Protein AF-A0A954FYX5-F1 (afdb_monomer)

Mean predicted aligned error: 3.17 Å

Solvent-accessible surface area (backbone atoms only — not comparable to full-atom values): 10301 Å² total; per-residue (Å²): 114,73,64,62,54,52,53,43,53,51,39,52,48,31,53,74,66,37,46,58,60,68,52,85,54,41,80,48,94,83,77,39,40,56,69,35,49,70,65,52,32,76,61,24,40,68,50,39,59,52,43,64,77,30,68,41,50,45,28,41,57,39,34,58,71,42,55,72,70,44,57,74,70,67,53,84,71,65,58,38,87,46,37,45,79,51,40,16,63,18,28,21,39,40,41,43,80,82,47,42,41,29,68,59,25,48,53,45,73,86,85,29,56,66,26,61,4,36,39,63,43,72,72,32,42,49,43,44,60,32,53,57,25,47,79,66,73,34,55,78,61,23,55,62,63,50,61,71,50,72,67,53,41,74,70,42,62,54,55,52,53,50,35,73,90,76,29,72,83,69,48,68,75,73,53,44,72,69,66,71,60,91,75,86,87

Foldseek 3Di:
DVVLVVLQVVLVVLVVVLCLQPPDAAADPVNAAADFQVVVCVPLVQLSVLCCVDVQVVLQVCLVVPDPVCVVVVHDRHHCQSPLQSCQQFWFAHQNQVSHGHPRTDSHCVPCVRGGGRHLCLQQNHQGVLVVCVVVVNNVVSCVSRDDDPVNQVPPSVCSQCDCVRNVPDDPVVVCVSNDDPDDD

Nearest PDB structures (foldseek):
  1ft6-assembly1_A  TM=6.311E-01  e=6.883E-05  Nitrosomonas europaea

Radius of gyration: 17.25 Å; Cα contacts (8 Å, |Δi|>4): 268; chains: 1; bounding box: 39×34×48 Å

Sequence (185 aa):
PRMAEHMQFYQDRLKQEDLAAKELPIDHPRGATFVGAEKCGECHTKAYEKWLTTAHAHAFESLINGRKDQIERGEKIVSRIYDPECLSCHVTGWHPQDVIRYKSGFVNKQESPHLLGQQCENCHGPGSGHIELVDMDKLEEAKKTMRVTLAEAKKNTCYQCHDLDNSPKFEFDAYWEKIKHPWRD

pLDDT: mean 95.14, std 4.26, range [63.78, 98.69]

Secondary structure (DSSP, 8-state):
-HHHHHHHHHHHHHHHHTHHHHSPPB--TTSPPP--HHHHHTT-HHHHHHHHTSTTTTHHHHHHH--HHHHHTT------TT-HHHHHHHBSSEETTTTEEBTTS---TTT-GGGBSS-THHHH--SHHHHHHHHTT-HHHHHHHT---HHHIIIIIGGGT-STTT-TT--HHHHHHHH------

Structure (mmCIF, N/CA/C/O backbone):
data_AF-A0A954FYX5-F1
#
_entry.id   AF-A0A954FYX5-F1
#
loop_
_atom_site.group_PDB
_atom_site.id
_atom_site.type_symbol
_atom_site.label_atom_id
_atom_site.label_alt_id
_atom_site.label_comp_id
_atom_site.label_asym_id
_atom_site.label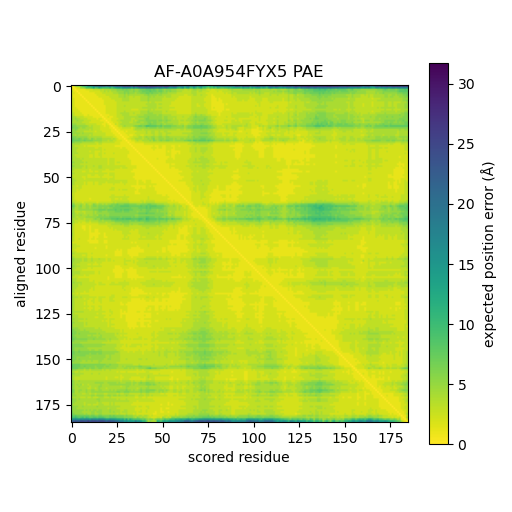_entity_id
_atom_site.label_seq_id
_atom_site.pdbx_PDB_ins_code
_atom_site.Cartn_x
_atom_site.Cartn_y
_atom_site.Cartn_z
_atom_site.occupancy
_atom_site.B_iso_or_equiv
_atom_site.auth_seq_id
_atom_site.auth_comp_id
_atom_site.auth_asym_id
_atom_site.auth_atom_id
_atom_site.pdbx_PDB_model_num
ATOM 1 N N . PRO A 1 1 ? -15.819 6.622 27.306 1.00 63.78 1 PRO A N 1
ATOM 2 C CA . PRO A 1 1 ? -16.689 7.565 26.561 1.00 63.78 1 PRO A CA 1
ATOM 3 C C . PRO A 1 1 ? -17.501 6.784 25.526 1.00 63.78 1 PRO A C 1
ATOM 5 O O . PRO A 1 1 ? -16.914 5.971 24.818 1.00 63.78 1 PRO A O 1
ATOM 8 N N . ARG A 1 2 ? -18.815 7.034 25.440 1.00 86.75 2 ARG A N 1
ATOM 9 C CA . ARG A 1 2 ? -19.771 6.224 24.656 1.00 86.75 2 ARG A CA 1
ATOM 10 C C . ARG A 1 2 ? -19.368 6.008 23.190 1.00 86.75 2 ARG A C 1
ATOM 12 O O . ARG A 1 2 ? -19.583 4.935 22.646 1.00 86.75 2 ARG A O 1
ATOM 19 N N . MET A 1 3 ? -18.718 6.984 22.552 1.00 89.88 3 MET A N 1
ATOM 20 C CA . MET A 1 3 ? -18.376 6.861 21.130 1.00 89.88 3 MET A CA 1
ATOM 21 C C . MET A 1 3 ? -17.304 5.801 20.837 1.00 89.88 3 MET A C 1
ATOM 23 O O . MET A 1 3 ? -17.403 5.092 19.843 1.00 89.88 3 MET A O 1
ATOM 27 N N . ALA A 1 4 ? -16.315 5.622 21.717 1.00 90.12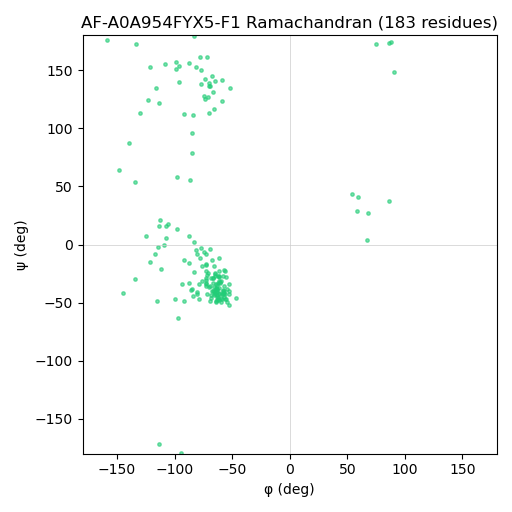 4 ALA A N 1
ATOM 28 C CA . ALA A 1 4 ? -15.306 4.579 21.522 1.00 90.12 4 ALA A CA 1
ATOM 29 C C . ALA A 1 4 ? -15.896 3.163 21.677 1.00 90.12 4 ALA A C 1
ATOM 31 O O . ALA A 1 4 ? -15.415 2.219 21.060 1.00 90.12 4 ALA A O 1
ATOM 32 N N . GLU A 1 5 ? -16.948 3.009 22.484 1.00 93.31 5 GLU A N 1
ATOM 33 C CA . GLU A 1 5 ? -17.709 1.757 22.594 1.00 93.31 5 GLU A CA 1
ATOM 34 C C . GLU A 1 5 ? -18.550 1.507 21.338 1.00 93.31 5 GLU A C 1
ATOM 36 O O . GLU A 1 5 ? -18.527 0.399 20.811 1.00 93.31 5 GLU A O 1
ATOM 41 N N . HIS A 1 6 ? -19.216 2.535 20.798 1.00 95.06 6 HIS A N 1
ATOM 42 C CA . HIS A 1 6 ? -19.938 2.425 19.525 1.00 95.06 6 HIS A CA 1
ATOM 43 C C . HIS A 1 6 ? -19.013 2.069 18.354 1.00 95.06 6 HIS A C 1
ATOM 45 O O . HIS A 1 6 ? -19.359 1.217 17.541 1.00 95.06 6 HIS A O 1
ATOM 51 N N . MET A 1 7 ? -17.821 2.671 18.292 1.00 94.62 7 MET A N 1
ATOM 52 C CA . MET A 1 7 ? -16.819 2.336 17.278 1.00 94.62 7 MET A CA 1
ATOM 53 C C . MET A 1 7 ? -16.316 0.898 17.418 1.00 94.62 7 MET A C 1
ATOM 55 O O . MET A 1 7 ? -16.156 0.221 16.408 1.00 94.62 7 MET A O 1
ATOM 59 N N . GLN A 1 8 ? -16.108 0.409 18.645 1.00 95.81 8 GLN A N 1
ATOM 60 C CA . GLN A 1 8 ? -15.743 -0.992 18.866 1.00 95.81 8 GLN A CA 1
ATOM 61 C C . GLN A 1 8 ? -16.855 -1.935 18.394 1.00 95.81 8 GLN A C 1
ATOM 63 O O . GLN A 1 8 ? -16.586 -2.855 17.632 1.00 95.81 8 GLN A O 1
ATOM 68 N N . PHE A 1 9 ? -18.104 -1.660 18.776 1.00 96.31 9 PHE A N 1
ATOM 69 C CA . PHE A 1 9 ? -19.255 -2.454 18.348 1.00 96.31 9 PHE A CA 1
ATOM 70 C C . PHE A 1 9 ? -19.397 -2.494 16.818 1.00 96.31 9 PHE A C 1
ATOM 72 O O . PHE A 1 9 ? -19.684 -3.541 16.243 1.00 96.31 9 PHE A O 1
ATOM 79 N N . TYR A 1 10 ? -19.152 -1.366 16.146 1.00 96.56 10 TYR A N 1
ATOM 80 C CA . TYR A 1 10 ? -19.125 -1.307 14.687 1.00 96.56 10 TYR A CA 1
ATOM 81 C C . TYR A 1 10 ? -18.065 -2.249 14.093 1.00 96.56 10 TYR A C 1
ATOM 83 O O . TYR A 1 10 ? -18.384 -3.027 13.198 1.00 96.56 10 TYR A O 1
ATOM 91 N N . GLN A 1 11 ? -16.840 -2.243 14.622 1.00 96.75 11 GLN A N 1
ATOM 92 C CA . GLN A 1 11 ? -15.771 -3.135 14.156 1.00 96.75 11 GLN A CA 1
ATOM 93 C C . GLN A 1 11 ? -16.068 -4.612 14.447 1.00 96.75 11 GLN A C 1
ATOM 95 O O . GLN A 1 11 ? -15.784 -5.470 13.613 1.00 96.75 11 GLN A O 1
ATOM 100 N N . ASP A 1 12 ? -16.690 -4.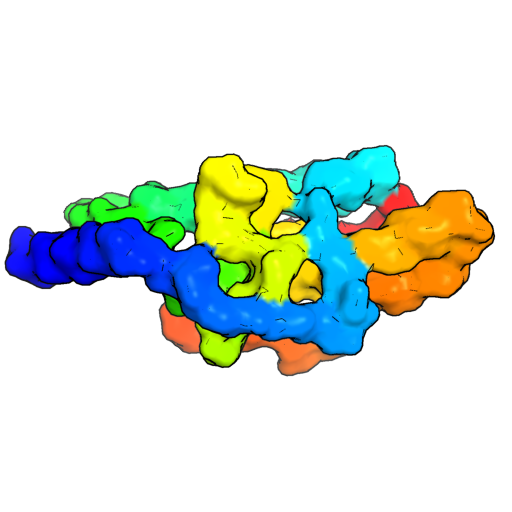916 15.588 1.00 97.06 12 ASP A N 1
ATOM 101 C CA . ASP A 1 12 ? -17.112 -6.279 15.925 1.00 97.06 12 ASP A CA 1
ATOM 102 C C . ASP A 1 12 ? -18.165 -6.800 14.934 1.00 97.06 12 ASP A C 1
ATOM 104 O O . ASP A 1 12 ? -18.101 -7.959 14.519 1.00 97.06 12 ASP A O 1
ATOM 108 N N . ARG A 1 13 ? -19.091 -5.936 14.493 1.00 97.50 13 ARG A N 1
ATOM 109 C CA . ARG A 1 13 ? -20.069 -6.274 13.451 1.00 97.50 13 ARG A CA 1
ATOM 110 C C . ARG A 1 13 ? -19.391 -6.553 12.111 1.00 97.50 13 ARG A C 1
ATOM 112 O O . ARG A 1 13 ? -19.663 -7.591 11.519 1.00 97.50 13 ARG A O 1
ATOM 119 N N . LEU A 1 14 ? -18.480 -5.683 11.667 1.00 96.44 14 LEU A N 1
ATOM 120 C CA . LEU A 1 14 ? -17.729 -5.892 10.419 1.00 96.44 14 LEU A CA 1
ATOM 121 C C . LEU A 1 14 ? -16.966 -7.220 10.427 1.00 96.44 14 LEU A C 1
ATOM 123 O O . LEU A 1 14 ? -16.980 -7.956 9.443 1.00 96.44 14 LEU A O 1
ATOM 127 N N . LYS A 1 15 ? -16.350 -7.556 11.566 1.00 95.50 15 LYS A N 1
ATOM 128 C CA . LYS A 1 15 ? -15.676 -8.838 11.778 1.00 95.50 15 LYS A CA 1
ATOM 129 C C . LYS A 1 15 ? -16.639 -10.023 11.694 1.00 95.50 15 LYS A C 1
ATOM 131 O O . LYS A 1 15 ? -16.302 -11.032 11.089 1.00 95.50 15 LYS A O 1
ATOM 136 N N . GLN A 1 16 ? -17.807 -9.936 12.331 1.00 96.50 16 GLN A N 1
ATOM 137 C CA . GLN A 1 16 ? -18.804 -11.011 12.313 1.00 96.50 16 GLN A CA 1
ATOM 138 C C . GLN A 1 16 ? -19.373 -11.234 10.907 1.00 96.50 16 GLN A C 1
ATOM 140 O O . GLN A 1 16 ? -19.601 -12.372 10.491 1.00 96.50 16 GLN A O 1
ATOM 145 N N . GLU A 1 17 ? -19.615 -10.144 10.186 1.00 95.38 17 GLU A N 1
ATOM 146 C CA . GLU A 1 17 ? -20.097 -10.176 8.810 1.00 95.38 17 GLU A CA 1
ATOM 147 C C . GLU A 1 17 ? -19.007 -10.626 7.839 1.00 95.38 17 GLU A C 1
ATOM 149 O O . GLU A 1 17 ? -19.344 -11.183 6.798 1.00 95.38 17 GLU A O 1
ATOM 154 N N . ASP A 1 18 ? -17.732 -10.487 8.212 1.00 93.31 18 ASP A N 1
ATOM 155 C CA . ASP A 1 18 ? -16.570 -10.741 7.357 1.00 93.31 18 ASP A CA 1
ATOM 156 C C . ASP A 1 18 ? -16.670 -9.945 6.046 1.00 93.31 18 ASP A C 1
ATOM 158 O O . ASP A 1 18 ? -16.468 -10.456 4.942 1.00 93.31 18 ASP A O 1
ATOM 162 N N . LEU A 1 19 ? -17.081 -8.677 6.185 1.00 92.94 19 LEU A N 1
ATOM 163 C CA . LEU A 1 19 ? -17.517 -7.835 5.070 1.00 92.94 19 LEU A CA 1
ATOM 164 C C . LEU A 1 19 ? -16.429 -7.706 3.996 1.00 92.94 19 LEU A C 1
ATOM 166 O O . LEU A 1 19 ? -16.703 -7.893 2.815 1.00 92.94 19 LEU A O 1
ATOM 170 N N . ALA A 1 20 ? -15.185 -7.458 4.413 1.00 89.62 20 ALA A N 1
ATOM 171 C CA . ALA A 1 20 ? -14.050 -7.296 3.507 1.00 89.62 20 ALA A CA 1
ATOM 172 C C . ALA A 1 20 ? -13.754 -8.551 2.659 1.00 89.62 20 ALA A C 1
ATOM 174 O O . ALA A 1 20 ? -13.297 -8.437 1.519 1.00 89.62 20 ALA A O 1
ATOM 175 N N . ALA A 1 21 ? -14.022 -9.746 3.193 1.00 91.19 21 ALA A N 1
ATOM 176 C CA . ALA A 1 21 ? -13.807 -10.998 2.477 1.00 91.19 21 ALA A CA 1
ATOM 177 C C . ALA A 1 21 ? -14.998 -11.377 1.584 1.00 91.19 21 ALA A C 1
ATOM 179 O O . ALA A 1 21 ? -14.791 -11.888 0.479 1.00 91.19 21 ALA A O 1
ATOM 180 N N . LYS A 1 22 ? -16.229 -11.132 2.055 1.00 92.69 22 LYS A N 1
ATOM 181 C CA . LYS A 1 22 ? -17.469 -11.556 1.382 1.00 92.69 22 LYS A CA 1
ATOM 182 C C . LYS A 1 22 ? -17.949 -10.623 0.280 1.00 92.69 22 LYS A C 1
ATOM 184 O O . LYS A 1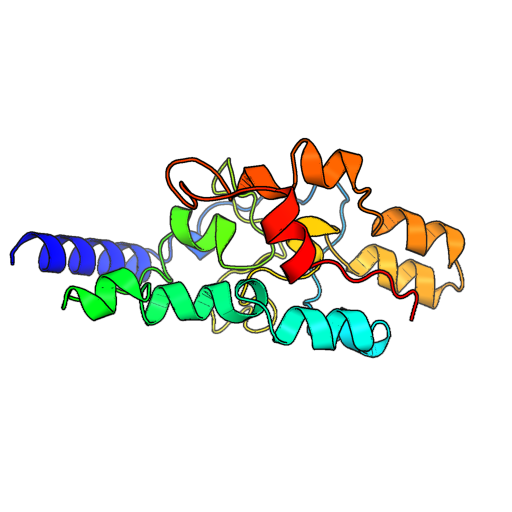 22 ? -18.691 -11.086 -0.586 1.00 92.69 22 LYS A O 1
ATOM 189 N N . GLU A 1 23 ? -17.568 -9.349 0.314 1.00 91.25 23 GLU A N 1
ATOM 190 C CA . GLU A 1 23 ? -17.906 -8.419 -0.762 1.00 91.25 23 GLU A CA 1
ATOM 191 C C . GLU A 1 23 ? -17.343 -8.921 -2.100 1.00 91.25 23 GLU A C 1
ATOM 193 O O . GLU A 1 23 ? -16.248 -9.496 -2.156 1.00 91.25 23 GLU A O 1
ATOM 198 N N . LEU A 1 24 ? -18.107 -8.741 -3.182 1.00 94.50 24 LEU A N 1
ATOM 199 C CA . LEU A 1 24 ? -17.733 -9.263 -4.493 1.00 94.50 24 LEU A CA 1
ATOM 200 C C . LEU A 1 24 ? -16.471 -8.549 -4.999 1.00 94.50 24 LEU A C 1
ATOM 202 O O . LEU A 1 24 ? -16.511 -7.343 -5.247 1.00 94.50 24 LEU A O 1
ATOM 206 N N . PRO A 1 25 ? -15.349 -9.268 -5.188 1.00 96.50 25 PRO A N 1
ATOM 207 C CA . PRO A 1 25 ? -14.139 -8.641 -5.680 1.00 96.50 25 PRO A CA 1
ATOM 208 C C . PRO A 1 25 ? -14.213 -8.403 -7.188 1.00 96.50 25 PRO A C 1
ATOM 210 O O . PRO A 1 25 ? -14.943 -9.085 -7.911 1.00 96.50 25 PRO A O 1
ATOM 213 N N . ILE A 1 26 ? -13.358 -7.506 -7.670 1.00 96.94 26 ILE A N 1
ATOM 214 C CA . ILE A 1 26 ? -13.175 -7.246 -9.103 1.00 96.94 26 ILE A CA 1
ATOM 215 C C . ILE A 1 26 ? -11.833 -7.780 -9.602 1.00 96.94 26 ILE A C 1
ATOM 217 O O . ILE A 1 26 ? -10.868 -7.916 -8.843 1.00 96.94 26 ILE A O 1
ATOM 221 N N . ASP A 1 27 ? -11.744 -8.066 -10.897 1.00 96.88 27 ASP A N 1
ATOM 222 C CA . ASP A 1 27 ? -10.460 -8.362 -11.525 1.00 96.88 27 ASP A CA 1
ATOM 223 C C . ASP A 1 27 ? -9.642 -7.075 -11.680 1.00 96.88 27 ASP A C 1
ATOM 225 O O . ASP A 1 27 ? -10.172 -6.002 -11.980 1.00 96.88 27 ASP A O 1
ATOM 229 N N . HIS A 1 28 ? -8.327 -7.170 -11.484 1.00 96.44 28 HIS A N 1
ATOM 230 C CA . HIS A 1 28 ? -7.455 -6.040 -11.774 1.00 96.44 28 HIS A CA 1
ATOM 231 C C . HIS A 1 28 ? -7.408 -5.818 -13.300 1.00 96.44 28 HIS A C 1
ATOM 233 O O . HIS A 1 28 ? -7.208 -6.791 -14.031 1.00 96.44 28 HIS A O 1
ATOM 239 N N . PRO A 1 29 ? -7.488 -4.575 -13.823 1.00 93.69 29 PRO A N 1
ATOM 240 C CA . PRO A 1 29 ? -7.560 -4.312 -15.270 1.00 93.69 29 PRO A CA 1
ATOM 241 C C . PRO A 1 29 ? -6.407 -4.886 -16.109 1.00 93.69 29 PRO A C 1
ATOM 243 O O . PRO A 1 29 ? -6.537 -5.068 -17.315 1.00 93.69 29 PRO A O 1
ATOM 246 N N . ARG A 1 30 ? -5.260 -5.162 -15.477 1.00 92.56 30 ARG A N 1
ATOM 247 C CA . ARG A 1 30 ? -4.091 -5.790 -16.120 1.00 92.56 30 ARG A CA 1
ATOM 248 C C . ARG A 1 30 ? -4.193 -7.317 -16.257 1.00 92.56 30 ARG A C 1
ATOM 250 O O . ARG A 1 30 ? -3.303 -7.904 -16.856 1.00 92.56 30 ARG A O 1
ATOM 257 N N . GLY A 1 31 ? -5.197 -7.963 -15.662 1.00 94.00 31 GLY A N 1
ATOM 258 C CA . GLY A 1 31 ? -5.335 -9.427 -15.637 1.00 94.00 31 GLY A CA 1
ATOM 259 C C . GLY A 1 31 ? -4.269 -10.169 -14.817 1.00 94.00 31 GLY A C 1
ATOM 260 O O . GLY A 1 31 ? -4.264 -11.393 -14.798 1.00 94.00 31 GLY A O 1
ATOM 261 N N . ALA A 1 32 ? -3.378 -9.439 -14.142 1.00 96.56 32 ALA A N 1
ATOM 262 C CA . ALA A 1 32 ? -2.323 -9.971 -13.287 1.00 96.56 32 ALA A CA 1
ATOM 263 C C . ALA A 1 32 ? -2.753 -9.981 -11.810 1.00 96.56 32 ALA A C 1
ATOM 265 O O . ALA A 1 32 ? -3.563 -9.159 -11.377 1.00 96.56 32 ALA A O 1
ATOM 266 N N . THR A 1 33 ? -2.172 -10.896 -11.039 1.00 98.38 33 THR A N 1
ATOM 267 C CA . THR A 1 33 ? -2.360 -11.056 -9.594 1.00 98.38 33 THR A CA 1
ATOM 268 C C . THR A 1 33 ? -1.242 -10.425 -8.764 1.00 98.38 33 THR A C 1
ATOM 270 O O . THR A 1 33 ? -0.089 -10.354 -9.208 1.00 98.38 33 THR A O 1
ATOM 273 N N . PHE A 1 34 ? -1.606 -10.007 -7.550 1.00 98.69 34 PHE A N 1
ATOM 274 C CA . PHE A 1 34 ? -0.697 -9.538 -6.503 1.00 98.69 34 PHE A CA 1
ATOM 275 C C . PHE A 1 34 ? 0.135 -10.700 -5.942 1.00 98.69 34 PHE A C 1
ATOM 277 O O . PHE A 1 34 ? -0.395 -11.798 -5.763 1.00 98.69 34 PHE A O 1
ATOM 284 N N . VAL A 1 35 ? 1.426 -10.472 -5.697 1.00 98.56 35 VAL A N 1
ATOM 285 C CA . VAL A 1 35 ? 2.395 -11.504 -5.270 1.00 98.56 35 VAL A CA 1
ATOM 286 C C . VAL A 1 35 ? 3.066 -11.200 -3.929 1.00 98.56 35 VAL A C 1
ATOM 288 O O . VAL A 1 35 ? 3.650 -12.099 -3.326 1.00 98.56 35 VAL A O 1
ATOM 291 N N . GLY A 1 36 ? 2.965 -9.964 -3.442 1.00 98.62 36 GLY A N 1
ATOM 292 C CA . GLY A 1 36 ? 3.560 -9.509 -2.193 1.00 98.62 36 GLY A CA 1
ATOM 293 C C . GLY A 1 36 ? 4.971 -8.929 -2.344 1.00 98.62 36 GLY A C 1
ATOM 294 O O . GLY A 1 36 ? 5.772 -9.367 -3.171 1.00 98.62 36 GLY A O 1
ATOM 295 N N . ALA A 1 37 ? 5.305 -7.956 -1.493 1.00 98.38 37 ALA A N 1
ATOM 296 C CA . ALA A 1 37 ? 6.584 -7.241 -1.505 1.00 98.38 37 ALA A CA 1
ATOM 297 C C . ALA A 1 37 ? 7.802 -8.155 -1.308 1.00 98.38 37 ALA A C 1
ATOM 299 O O . ALA A 1 37 ? 8.866 -7.875 -1.858 1.00 98.38 37 ALA A O 1
ATOM 300 N N . GLU A 1 38 ? 7.655 -9.249 -0.553 1.00 98.44 38 GLU A N 1
ATOM 301 C CA . GLU A 1 38 ? 8.734 -10.221 -0.338 1.00 98.44 38 GLU A CA 1
ATOM 302 C C . GLU A 1 38 ? 9.243 -10.797 -1.665 1.00 98.44 38 GLU A C 1
ATOM 304 O O . GLU A 1 38 ? 10.452 -10.896 -1.857 1.00 98.44 38 GLU A O 1
ATOM 309 N N . LYS A 1 39 ? 8.341 -11.072 -2.621 1.00 98.44 39 LYS A N 1
ATOM 310 C CA . LYS A 1 39 ? 8.710 -11.535 -3.967 1.00 98.44 39 LYS A CA 1
ATOM 311 C C . LYS A 1 39 ? 9.506 -10.488 -4.734 1.00 98.44 39 LYS A C 1
ATOM 313 O O . LYS A 1 39 ? 10.466 -10.826 -5.416 1.00 98.44 39 LYS A O 1
ATOM 318 N N . CYS A 1 40 ? 9.151 -9.212 -4.595 1.00 97.94 40 CYS A N 1
ATOM 319 C CA . CYS A 1 40 ? 9.916 -8.119 -5.191 1.00 97.94 40 CYS A CA 1
ATOM 320 C C . CYS A 1 40 ? 11.334 -8.045 -4.599 1.00 97.94 40 CYS A C 1
ATOM 322 O O . CYS A 1 40 ? 12.294 -7.799 -5.327 1.00 97.94 40 CYS A O 1
ATOM 324 N N . GLY A 1 41 ? 11.466 -8.284 -3.290 1.00 97.94 41 GLY A N 1
ATOM 325 C CA . GLY A 1 41 ? 12.733 -8.259 -2.558 1.00 97.94 41 GLY A CA 1
ATOM 326 C C . GLY A 1 41 ? 13.719 -9.373 -2.915 1.00 97.94 41 GLY A C 1
ATOM 327 O O . GLY A 1 41 ? 14.892 -9.248 -2.578 1.00 97.94 41 GLY A O 1
ATOM 328 N N . GLU A 1 42 ? 13.291 -10.421 -3.628 1.00 97.69 42 GLU A N 1
ATOM 329 C CA . GLU A 1 42 ? 14.183 -11.482 -4.124 1.00 97.69 42 GLU A CA 1
ATOM 330 C C . GLU A 1 42 ? 15.162 -10.968 -5.201 1.00 97.69 42 GLU A C 1
ATOM 332 O O . GLU A 1 42 ? 16.275 -11.482 -5.310 1.00 97.69 42 GLU A O 1
ATOM 337 N N . CYS A 1 43 ? 14.780 -9.935 -5.965 1.00 97.31 43 CYS A N 1
ATOM 338 C CA . CYS A 1 43 ? 15.646 -9.276 -6.955 1.00 97.31 43 CYS A CA 1
ATOM 339 C C . CYS A 1 43 ? 15.947 -7.817 -6.572 1.00 97.31 43 CYS A C 1
ATOM 341 O O . CYS A 1 43 ? 17.109 -7.421 -6.494 1.00 97.31 43 CYS A O 1
ATOM 343 N N . HIS A 1 44 ? 14.913 -7.044 -6.226 1.00 97.44 44 HIS A N 1
ATOM 344 C CA . HIS A 1 44 ? 14.992 -5.605 -5.962 1.00 97.44 44 HIS A CA 1
ATOM 345 C C . HIS A 1 44 ? 15.373 -5.285 -4.508 1.00 97.44 44 HIS A C 1
ATOM 347 O O . HIS A 1 44 ? 14.660 -4.575 -3.788 1.00 97.44 44 HIS A O 1
ATOM 353 N N . THR A 1 45 ? 16.503 -5.834 -4.061 1.00 97.88 45 THR A N 1
ATOM 354 C CA . THR A 1 45 ? 16.917 -5.843 -2.646 1.00 97.88 45 THR A CA 1
ATOM 355 C C . THR A 1 45 ? 16.997 -4.448 -2.016 1.00 97.88 45 THR A C 1
ATOM 357 O O . THR A 1 45 ? 16.408 -4.226 -0.959 1.00 97.88 45 THR A O 1
ATOM 360 N N . LYS A 1 46 ? 17.620 -3.458 -2.669 1.00 98.19 46 LYS A N 1
ATOM 361 C CA . LYS A 1 46 ? 17.744 -2.093 -2.115 1.00 98.19 46 LYS A CA 1
ATOM 362 C C . LYS A 1 46 ? 16.409 -1.373 -2.021 1.00 98.19 46 LYS A C 1
ATOM 364 O O . LYS A 1 46 ? 16.161 -0.646 -1.058 1.00 98.19 46 LYS A O 1
ATOM 369 N N . ALA A 1 47 ? 15.556 -1.530 -3.033 1.00 97.88 47 ALA A N 1
ATOM 370 C CA . ALA A 1 47 ? 14.228 -0.928 -3.023 1.00 97.88 47 ALA A CA 1
ATOM 371 C C . ALA A 1 47 ? 13.370 -1.535 -1.905 1.00 97.88 47 ALA A C 1
ATOM 373 O O . ALA A 1 47 ? 12.698 -0.799 -1.181 1.00 97.88 47 ALA A O 1
ATOM 374 N N . TYR A 1 48 ? 13.458 -2.853 -1.721 1.00 98.31 48 TYR A N 1
ATOM 375 C CA . TYR A 1 48 ? 12.776 -3.570 -0.652 1.00 98.31 48 TYR A CA 1
ATOM 376 C C . TYR A 1 48 ? 13.264 -3.142 0.740 1.00 98.31 48 TYR A C 1
ATOM 378 O O . TYR A 1 48 ? 12.456 -2.745 1.579 1.00 98.31 48 TYR A O 1
ATOM 386 N N . GLU A 1 49 ? 14.580 -3.101 0.965 1.00 97.81 49 GLU A N 1
ATOM 387 C CA . GLU A 1 49 ? 15.174 -2.612 2.217 1.00 97.81 49 GLU A CA 1
ATOM 388 C C . GLU A 1 49 ? 14.758 -1.170 2.521 1.00 97.81 49 GLU A C 1
ATOM 390 O O . GLU A 1 49 ? 14.395 -0.842 3.651 1.00 97.81 49 GLU A O 1
ATOM 395 N N . LYS A 1 50 ? 14.747 -0.297 1.506 1.00 98.12 50 LYS A N 1
ATOM 396 C CA . LYS A 1 50 ? 14.263 1.077 1.650 1.00 98.12 50 LYS A CA 1
ATOM 397 C C . LYS A 1 50 ? 12.790 1.101 2.049 1.00 98.12 50 LYS A C 1
ATOM 399 O O . LYS A 1 50 ? 12.449 1.822 2.987 1.00 98.12 50 LYS A O 1
ATOM 404 N N . TRP A 1 51 ? 11.936 0.336 1.368 1.00 98.25 51 TRP A N 1
ATOM 405 C CA . TRP A 1 51 ? 10.501 0.255 1.650 1.00 98.25 51 TRP A CA 1
ATOM 406 C C . TRP A 1 51 ? 10.225 -0.204 3.086 1.00 98.25 51 TRP A C 1
ATOM 408 O O . TRP A 1 51 ? 9.421 0.443 3.760 1.00 98.25 51 TRP A O 1
ATOM 418 N N . LEU A 1 52 ? 10.954 -1.209 3.586 1.00 98.12 52 LEU A N 1
ATOM 419 C CA . LEU A 1 52 ? 10.827 -1.721 4.958 1.00 98.12 52 LEU A CA 1
ATOM 420 C C . LEU A 1 52 ? 11.001 -0.642 6.035 1.00 98.12 52 LEU A C 1
ATOM 422 O O . LEU A 1 52 ? 10.428 -0.752 7.109 1.00 98.12 52 LEU A O 1
ATOM 426 N N . THR A 1 53 ? 11.763 0.421 5.764 1.00 97.62 53 THR A N 1
ATOM 427 C CA . THR A 1 53 ? 11.949 1.533 6.717 1.00 97.62 53 THR A CA 1
ATOM 428 C C . THR A 1 53 ? 10.808 2.554 6.729 1.00 97.62 53 THR A C 1
ATOM 430 O O . THR A 1 53 ? 10.838 3.515 7.501 1.00 97.62 53 THR A O 1
ATOM 433 N N . THR A 1 54 ? 9.824 2.415 5.839 1.00 97.56 54 THR A N 1
ATOM 434 C CA . THR A 1 54 ? 8.786 3.426 5.624 1.00 97.56 54 THR A CA 1
ATOM 435 C C . THR A 1 54 ? 7.492 3.095 6.355 1.00 97.56 54 THR A C 1
ATOM 437 O O . THR A 1 54 ? 7.171 1.941 6.620 1.00 97.56 54 THR A O 1
ATOM 440 N N . ALA A 1 55 ? 6.681 4.122 6.615 1.00 96.31 55 ALA A N 1
ATOM 441 C CA . ALA A 1 55 ? 5.348 3.934 7.183 1.00 96.31 55 ALA A CA 1
ATOM 442 C C . ALA A 1 55 ? 4.422 3.093 6.284 1.00 96.31 55 ALA A C 1
ATOM 444 O O . ALA A 1 55 ? 3.480 2.497 6.791 1.00 96.31 55 ALA A O 1
ATOM 445 N N . HIS A 1 56 ? 4.692 3.016 4.976 1.00 98.06 56 HIS A N 1
ATOM 446 C CA . HIS A 1 56 ? 3.931 2.175 4.053 1.00 98.06 56 HIS A CA 1
ATOM 447 C C . HIS A 1 56 ? 4.094 0.682 4.364 1.00 98.06 56 HIS A C 1
ATOM 449 O O . HIS A 1 56 ? 3.094 -0.032 4.418 1.00 98.06 56 HIS A O 1
ATOM 455 N N . ALA A 1 57 ? 5.316 0.229 4.667 1.00 98.19 57 ALA A N 1
ATOM 456 C CA . ALA A 1 57 ? 5.552 -1.151 5.091 1.00 98.19 57 ALA A CA 1
ATOM 457 C C . ALA A 1 57 ? 4.828 -1.505 6.395 1.00 98.19 57 ALA A C 1
ATOM 459 O O . ALA A 1 57 ? 4.454 -2.654 6.594 1.00 98.19 57 ALA A O 1
ATOM 460 N N . HIS A 1 58 ? 4.575 -0.503 7.240 1.00 97.06 58 HIS A N 1
ATOM 461 C CA . HIS A 1 58 ? 3.911 -0.655 8.534 1.00 97.06 58 HIS A CA 1
ATOM 462 C C . HIS A 1 58 ? 2.456 -0.151 8.552 1.00 97.06 58 HIS A C 1
ATOM 464 O O . HIS A 1 58 ? 1.900 0.163 9.612 1.00 97.06 58 HIS A O 1
ATOM 470 N N . ALA A 1 59 ? 1.840 0.019 7.375 1.00 97.38 59 ALA A N 1
ATOM 471 C CA . ALA A 1 59 ? 0.533 0.658 7.280 1.00 97.38 59 ALA A CA 1
ATOM 472 C C . ALA A 1 59 ? -0.537 -0.161 8.015 1.00 97.38 59 ALA A C 1
ATOM 474 O O . ALA A 1 59 ? -1.314 0.402 8.787 1.00 97.38 59 ALA A O 1
ATOM 475 N N . PHE A 1 60 ? -0.550 -1.486 7.872 1.00 98.00 60 PHE A N 1
ATOM 476 C CA . PHE A 1 60 ? -1.527 -2.331 8.556 1.00 98.00 60 PHE A CA 1
ATOM 477 C C . PHE A 1 60 ? -1.397 -2.270 10.086 1.00 98.00 60 PHE A C 1
ATOM 479 O O . PHE A 1 60 ? -2.402 -2.177 10.790 1.00 98.00 60 PHE A O 1
ATOM 486 N N . GLU A 1 61 ? -0.177 -2.257 10.627 1.00 96.75 61 GLU A N 1
ATOM 487 C CA . GLU A 1 61 ? 0.065 -2.148 12.069 1.00 96.75 61 GLU A CA 1
ATOM 488 C C . GLU A 1 61 ? -0.506 -0.853 12.648 1.00 96.75 61 GLU A C 1
ATOM 490 O O . GLU A 1 61 ? -0.978 -0.840 13.789 1.00 96.75 61 GLU A O 1
ATOM 495 N N . SER A 1 62 ? -0.526 0.231 11.868 1.00 95.38 62 SER A N 1
ATOM 496 C CA . SER A 1 62 ? -1.139 1.487 12.307 1.00 95.38 62 SER A CA 1
ATOM 497 C C . SER A 1 62 ? -2.657 1.376 12.522 1.00 95.38 62 SER A C 1
ATOM 499 O O . SER A 1 62 ? -3.191 2.075 13.382 1.00 95.38 62 SER A O 1
ATOM 501 N N . LEU A 1 63 ? -3.348 0.440 11.851 1.00 96.44 63 LEU A N 1
ATOM 502 C CA . LEU A 1 63 ? -4.766 0.145 12.111 1.00 96.44 63 LEU A CA 1
ATOM 503 C C . LEU A 1 63 ? -4.991 -0.604 13.427 1.00 96.44 63 LEU A C 1
ATOM 505 O O . LEU A 1 63 ? -6.119 -0.664 13.914 1.00 96.44 63 LEU A O 1
ATOM 509 N N . ILE A 1 64 ? -3.954 -1.220 13.994 1.00 96.44 64 ILE A N 1
ATOM 510 C CA . ILE A 1 64 ? -4.018 -1.920 15.283 1.00 96.44 64 ILE A CA 1
ATOM 511 C C . ILE A 1 64 ? -3.634 -0.963 16.406 1.00 96.44 64 ILE A C 1
ATOM 513 O O . ILE A 1 64 ? -4.338 -0.862 17.409 1.00 96.44 64 ILE A O 1
ATOM 517 N N . ASN A 1 65 ? -2.520 -0.260 16.219 1.00 94.94 65 ASN A N 1
ATOM 518 C CA . ASN A 1 65 ? -1.870 0.510 17.274 1.00 94.94 65 ASN A CA 1
ATOM 519 C C . ASN A 1 65 ? -2.336 1.971 17.327 1.00 94.94 65 ASN A C 1
ATOM 521 O O . ASN A 1 65 ? -2.093 2.653 18.321 1.00 94.94 65 ASN A O 1
ATOM 525 N N . GLY A 1 66 ? -3.034 2.442 16.292 1.00 91.19 66 GLY A N 1
ATOM 526 C CA . GLY A 1 66 ? -3.434 3.835 16.153 1.00 91.19 66 GLY A CA 1
ATOM 527 C C . GLY A 1 66 ? -2.272 4.743 15.755 1.00 91.19 66 GLY A C 1
ATOM 528 O O . GLY A 1 66 ? -1.106 4.340 15.689 1.00 91.19 66 GLY A O 1
ATOM 529 N N . ARG A 1 67 ? -2.593 6.006 15.465 1.00 85.38 67 ARG A N 1
ATOM 530 C CA . ARG A 1 67 ? -1.584 7.011 15.114 1.00 85.38 67 ARG A CA 1
ATOM 531 C C . ARG A 1 67 ? -0.919 7.586 16.362 1.00 85.38 67 ARG A C 1
ATOM 533 O O . ARG A 1 67 ? -1.531 7.693 17.423 1.00 85.38 67 ARG A O 1
ATOM 540 N N . LYS A 1 68 ? 0.326 8.045 16.209 1.00 86.56 68 LYS A N 1
ATOM 541 C CA . LYS A 1 68 ? 1.118 8.654 17.290 1.00 86.56 68 LYS A CA 1
ATOM 542 C C . LYS A 1 68 ? 0.378 9.792 18.004 1.00 86.56 68 LYS A C 1
ATOM 544 O O . LYS A 1 68 ? 0.379 9.834 19.227 1.00 86.56 68 LYS A O 1
ATOM 549 N N . ASP A 1 69 ? -0.295 10.666 17.260 1.00 86.81 69 ASP A N 1
ATOM 550 C CA . ASP A 1 69 ? -1.041 11.791 17.831 1.00 86.81 69 ASP A CA 1
ATOM 551 C C . ASP A 1 69 ? -2.250 11.339 18.666 1.00 86.81 69 ASP A C 1
ATOM 553 O O . ASP A 1 69 ? -2.578 11.973 19.665 1.00 86.81 69 ASP A O 1
ATOM 557 N N . GLN A 1 70 ? -2.894 10.229 18.294 1.00 88.75 70 GLN A N 1
ATOM 558 C CA . GLN A 1 70 ? -3.991 9.645 19.073 1.00 88.75 70 GLN A CA 1
ATOM 559 C C . GLN A 1 70 ? -3.482 9.070 20.394 1.00 88.75 70 GLN A C 1
ATOM 561 O O . GLN A 1 70 ? -4.082 9.297 21.445 1.00 88.75 70 GLN A O 1
ATOM 566 N N . ILE A 1 71 ? -2.346 8.368 20.341 1.00 89.12 71 ILE A N 1
ATOM 567 C CA . ILE A 1 71 ? -1.687 7.800 21.522 1.00 89.12 71 ILE A CA 1
ATOM 568 C C . ILE A 1 71 ? -1.269 8.921 22.482 1.00 89.12 71 ILE A C 1
ATOM 570 O O . ILE A 1 71 ? -1.563 8.852 23.672 1.00 89.12 71 ILE A O 1
ATOM 574 N N . GLU A 1 72 ? -0.639 9.983 21.972 1.00 92.56 72 GLU A N 1
ATOM 575 C CA . GLU A 1 72 ? -0.206 11.139 22.770 1.00 92.56 72 GLU A CA 1
ATOM 576 C C . GLU A 1 72 ? -1.378 11.884 23.426 1.00 92.56 72 GLU A C 1
ATOM 578 O O . GLU A 1 72 ? -1.242 12.383 24.542 1.00 92.56 72 GLU A O 1
ATOM 583 N N . ARG A 1 73 ? -2.549 11.921 22.774 1.00 91.62 73 ARG A N 1
ATOM 584 C CA . ARG A 1 73 ? -3.788 12.475 23.349 1.00 91.62 73 ARG A CA 1
ATOM 585 C C . ARG A 1 73 ? -4.478 11.540 24.352 1.00 91.62 73 ARG A C 1
ATOM 587 O O . ARG A 1 73 ? -5.491 11.929 24.930 1.00 91.62 73 ARG A O 1
ATOM 594 N N . GLY A 1 74 ? -3.958 10.330 24.571 1.00 90.06 74 GLY A N 1
ATOM 595 C CA . GLY A 1 74 ? -4.561 9.337 25.463 1.00 90.06 74 GLY A CA 1
ATOM 596 C C . GLY A 1 74 ? -5.895 8.790 24.945 1.00 90.06 74 GLY A C 1
ATOM 597 O O . GLY A 1 74 ? -6.758 8.407 25.738 1.00 90.06 74 GLY A O 1
ATOM 598 N N . GLU A 1 75 ? -6.101 8.786 23.625 1.00 90.25 75 GLU A N 1
ATOM 599 C CA . GLU A 1 75 ? -7.318 8.247 23.021 1.00 90.25 75 GLU A CA 1
ATOM 600 C C . GLU A 1 75 ? -7.400 6.726 23.199 1.00 90.25 75 GLU A C 1
ATOM 602 O O . GLU A 1 75 ? -6.405 6.004 23.120 1.00 90.25 75 GLU A O 1
ATOM 607 N N . LYS A 1 76 ? -8.621 6.209 23.383 1.00 91.44 76 LYS A N 1
ATOM 608 C CA . LYS A 1 76 ? -8.858 4.766 23.309 1.00 91.44 76 LYS A CA 1
ATOM 609 C C . LYS A 1 76 ? -8.712 4.322 21.855 1.00 91.44 76 LYS A C 1
ATOM 611 O O . LYS A 1 76 ? -9.558 4.655 21.026 1.00 91.44 76 LYS A O 1
ATOM 616 N N . ILE A 1 77 ? -7.680 3.533 21.578 1.00 93.31 77 ILE A N 1
ATOM 617 C CA . ILE A 1 77 ? -7.450 2.962 20.253 1.00 93.31 77 ILE A CA 1
ATOM 618 C C . ILE A 1 77 ? -8.459 1.839 20.000 1.00 93.31 77 ILE A C 1
ATOM 620 O O . ILE A 1 77 ? -8.590 0.907 20.794 1.00 93.31 77 ILE A O 1
ATOM 624 N N . VAL A 1 78 ? -9.183 1.953 18.889 1.00 94.56 78 VAL A N 1
ATOM 625 C CA . VAL A 1 78 ? -10.087 0.924 18.367 1.00 94.56 78 VAL A CA 1
ATOM 626 C C . VAL A 1 78 ? -9.489 0.437 17.058 1.00 94.56 78 VAL A C 1
ATOM 628 O O . VAL A 1 78 ? -9.275 1.244 16.152 1.00 94.56 78 VAL A O 1
ATOM 631 N N . SER A 1 79 ? -9.207 -0.863 16.972 1.00 95.56 79 SER A N 1
ATOM 632 C CA . SER A 1 79 ? -8.590 -1.437 15.779 1.00 95.56 79 SER A CA 1
ATOM 633 C C . SER A 1 79 ? -9.518 -1.342 14.569 1.00 95.56 79 SER A C 1
ATOM 635 O O . SER A 1 79 ? -10.720 -1.552 14.708 1.00 95.56 79 SER A O 1
ATOM 637 N N . ARG A 1 80 ? -8.953 -1.044 13.395 1.00 95.69 80 ARG A N 1
ATOM 638 C CA . ARG A 1 80 ? -9.685 -0.837 12.132 1.00 95.69 80 ARG A CA 1
ATOM 639 C C . ARG A 1 80 ? -9.414 -1.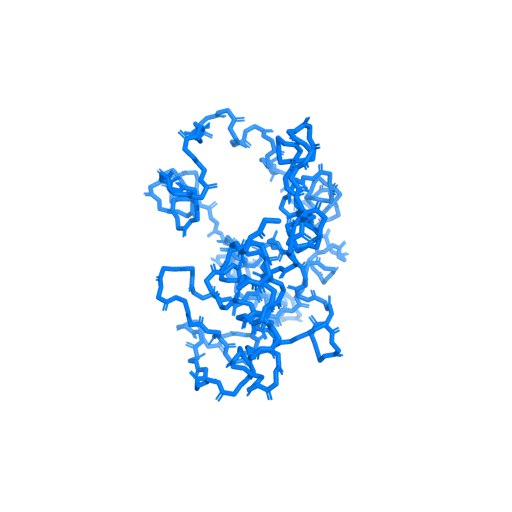895 11.062 1.00 95.69 80 ARG A C 1
ATOM 641 O O . ARG A 1 80 ? -9.717 -1.695 9.895 1.00 95.69 80 ARG A O 1
ATOM 648 N N . ILE A 1 81 ? -8.842 -3.033 11.448 1.00 96.56 81 ILE A N 1
ATOM 649 C CA . ILE A 1 81 ? -8.408 -4.084 10.509 1.00 96.56 81 ILE A CA 1
ATOM 650 C C . ILE A 1 81 ? -9.551 -4.832 9.803 1.00 96.56 81 ILE A C 1
ATOM 652 O O . ILE A 1 81 ? -9.274 -5.699 8.980 1.00 96.56 81 ILE A O 1
ATOM 656 N N . TYR A 1 82 ? -10.810 -4.544 10.141 1.00 96.25 82 TYR A N 1
ATOM 657 C CA . TYR A 1 82 ? -11.991 -5.127 9.494 1.00 96.25 82 TYR A CA 1
ATOM 658 C C . TYR A 1 82 ? -12.752 -4.111 8.639 1.00 96.25 82 TYR A C 1
ATOM 660 O O . TYR A 1 82 ? -13.773 -4.459 8.056 1.00 96.25 82 TYR A O 1
ATOM 668 N N . ASP A 1 83 ? -12.284 -2.863 8.595 1.00 96.31 83 ASP A N 1
ATOM 669 C CA . ASP A 1 83 ? -12.958 -1.749 7.942 1.00 96.31 83 ASP A CA 1
ATOM 670 C C . ASP A 1 83 ? -12.482 -1.598 6.494 1.00 96.31 83 ASP A C 1
ATOM 672 O O . ASP A 1 83 ? -11.316 -1.243 6.298 1.00 96.31 83 ASP A O 1
ATOM 676 N N . PRO A 1 84 ? -13.330 -1.859 5.478 1.00 96.25 84 PRO A N 1
ATOM 677 C CA . PRO A 1 84 ? -12.930 -1.750 4.077 1.00 96.25 84 PRO A CA 1
ATOM 678 C C . PRO A 1 84 ? -12.333 -0.384 3.724 1.00 96.25 84 PRO A C 1
ATOM 680 O O . PRO A 1 84 ? -11.338 -0.333 3.005 1.00 96.25 84 PRO A O 1
ATOM 683 N N . GLU A 1 85 ? -12.871 0.704 4.285 1.00 95.38 85 GLU A N 1
ATOM 684 C CA . GLU A 1 85 ? -12.385 2.072 4.047 1.00 95.38 85 GLU A CA 1
ATOM 685 C C . GLU A 1 85 ? -10.954 2.269 4.566 1.00 95.38 85 GLU A C 1
ATOM 687 O O . GLU A 1 85 ? -10.148 2.963 3.959 1.00 95.38 85 GLU A O 1
ATOM 692 N N . CYS A 1 86 ? -10.600 1.607 5.670 1.00 96.69 86 CYS A N 1
ATOM 693 C CA . CYS A 1 86 ? -9.237 1.644 6.194 1.00 96.69 86 CYS A CA 1
ATOM 694 C C . CYS A 1 86 ? -8.321 0.675 5.438 1.00 96.69 86 CYS A C 1
ATOM 696 O O . CYS A 1 86 ? -7.165 0.992 5.157 1.00 96.69 86 CYS A O 1
ATOM 698 N N . LEU A 1 87 ? -8.819 -0.521 5.112 1.00 97.69 87 LEU A N 1
ATOM 699 C CA . LEU A 1 87 ? -8.065 -1.537 4.384 1.00 97.69 87 LEU A CA 1
ATOM 700 C C . LEU A 1 87 ? -7.658 -1.037 2.993 1.00 97.69 87 LEU A C 1
ATOM 702 O O . LEU A 1 87 ? -6.522 -1.273 2.586 1.00 97.69 87 LEU A O 1
ATOM 706 N N . SER A 1 88 ? -8.512 -0.273 2.310 1.00 97.31 88 SER A N 1
ATOM 707 C CA . SER A 1 88 ? -8.263 0.184 0.938 1.00 97.31 88 SER A CA 1
ATOM 708 C C . SER A 1 88 ? -6.947 0.962 0.747 1.00 97.31 88 SER A C 1
ATOM 710 O O . SER A 1 88 ? -6.401 0.960 -0.356 1.00 97.31 88 SER A O 1
ATOM 712 N N . CYS A 1 89 ? -6.398 1.548 1.821 1.00 97.69 89 CYS A N 1
ATOM 713 C CA . CYS A 1 89 ? -5.111 2.253 1.836 1.00 97.69 89 CYS A CA 1
ATOM 714 C C . CYS A 1 89 ? -4.027 1.628 2.736 1.00 97.69 89 CYS A C 1
ATOM 716 O O . CYS A 1 89 ? -2.882 2.082 2.718 1.00 97.69 89 CYS A O 1
ATOM 718 N N . HIS A 1 90 ? -4.358 0.621 3.550 1.00 98.06 90 HIS A N 1
ATOM 719 C CA . HIS A 1 90 ? -3.445 0.050 4.554 1.00 98.06 90 HIS A CA 1
ATOM 720 C C . HIS A 1 90 ? -3.035 -1.404 4.280 1.00 98.06 90 HIS A C 1
ATOM 722 O O . HIS A 1 90 ? -2.228 -1.967 5.027 1.00 98.06 90 HIS A O 1
ATOM 728 N N . VAL A 1 91 ? -3.566 -2.008 3.219 1.00 98.56 91 VAL A N 1
ATOM 729 C CA . VAL A 1 91 ? -3.174 -3.330 2.716 1.00 98.56 91 VAL A CA 1
ATOM 730 C C . VAL A 1 91 ? -2.976 -3.301 1.203 1.00 98.56 91 VAL A C 1
ATOM 732 O O . VAL A 1 91 ? -3.274 -2.314 0.532 1.00 98.56 91 VAL A O 1
ATOM 735 N N . THR A 1 92 ? -2.471 -4.397 0.645 1.00 98.69 92 THR A N 1
ATOM 736 C CA . THR A 1 92 ? -2.191 -4.517 -0.788 1.00 98.69 92 THR A CA 1
ATOM 737 C C . THR A 1 92 ? -3.319 -5.189 -1.555 1.00 98.69 92 THR A C 1
ATOM 739 O O . THR A 1 92 ? -3.924 -6.155 -1.092 1.00 98.69 92 THR A O 1
ATOM 742 N N . GLY A 1 93 ? -3.616 -4.671 -2.748 1.00 98.19 93 GLY A N 1
ATOM 743 C CA . GLY A 1 93 ? -4.622 -5.246 -3.638 1.00 98.19 93 GLY A CA 1
ATOM 744 C C . GLY A 1 93 ? -6.056 -4.783 -3.386 1.00 98.19 93 GLY A C 1
ATOM 745 O O . GLY A 1 93 ? -7.001 -5.552 -3.569 1.00 98.19 93 GLY A O 1
ATOM 746 N N . TRP A 1 94 ? -6.225 -3.511 -3.044 1.00 98.12 94 TRP A N 1
ATOM 747 C CA . TRP A 1 94 ? -7.517 -2.829 -3.018 1.00 98.12 94 TRP A CA 1
ATOM 748 C C . TRP A 1 94 ? -7.503 -1.622 -3.954 1.00 98.12 94 TRP A C 1
ATOM 750 O O . TRP A 1 94 ? -6.448 -1.048 -4.219 1.00 98.12 94 TRP A O 1
ATOM 760 N N . HIS A 1 95 ? -8.671 -1.246 -4.467 1.00 96.50 95 HIS A N 1
ATOM 761 C CA . HIS A 1 95 ? -8.882 0.026 -5.138 1.00 96.50 95 HIS A CA 1
ATOM 762 C C . HIS A 1 95 ? -9.173 1.095 -4.069 1.00 96.50 95 HIS A C 1
ATOM 764 O O . HIS A 1 95 ? -10.244 1.041 -3.459 1.00 96.50 95 HIS A O 1
ATOM 770 N N . PRO A 1 96 ? -8.273 2.070 -3.832 1.00 94.31 96 PRO A N 1
ATOM 771 C CA . PRO A 1 96 ? -8.386 2.973 -2.686 1.00 94.31 96 PRO A CA 1
ATOM 772 C C . PRO A 1 96 ? -9.657 3.824 -2.667 1.00 94.31 96 PRO A C 1
ATOM 774 O O . PRO A 1 96 ? -10.293 3.957 -1.629 1.00 94.31 96 PRO A O 1
ATOM 777 N N . GLN A 1 97 ? -10.033 4.366 -3.830 1.00 93.94 97 GLN A N 1
ATOM 778 C CA . GLN A 1 97 ? -11.126 5.338 -3.950 1.00 93.94 97 GLN A CA 1
ATOM 779 C C . GLN A 1 97 ? -12.510 4.680 -3.920 1.00 93.94 97 GLN A C 1
ATOM 781 O O . GLN A 1 97 ? -13.384 5.115 -3.183 1.00 93.94 97 GLN A O 1
ATOM 786 N N . ASP A 1 98 ? -12.696 3.604 -4.687 1.00 95.44 98 ASP A N 1
ATOM 787 C CA . ASP A 1 98 ? -13.958 2.857 -4.708 1.00 95.44 98 ASP A CA 1
ATOM 788 C C . ASP A 1 98 ? -14.141 1.932 -3.495 1.00 95.44 98 ASP A C 1
ATOM 790 O O . ASP A 1 98 ? -15.240 1.430 -3.276 1.00 95.44 98 ASP A O 1
ATOM 794 N N . VAL A 1 99 ? -13.087 1.705 -2.698 1.00 96.06 99 VAL A N 1
ATOM 795 C CA . VAL A 1 99 ? -13.113 0.824 -1.516 1.00 96.06 99 VAL A CA 1
ATOM 796 C C . VAL A 1 99 ? -13.499 -0.618 -1.894 1.00 96.06 99 VAL A C 1
ATOM 798 O O . VAL A 1 99 ? -14.246 -1.307 -1.204 1.00 96.06 99 VAL A O 1
ATOM 801 N N . ILE A 1 100 ? -12.969 -1.096 -3.025 1.00 95.94 100 ILE A N 1
ATOM 802 C CA . ILE A 1 100 ? -13.251 -2.434 -3.564 1.00 95.94 100 ILE A CA 1
ATOM 803 C C . ILE A 1 100 ? -11.976 -3.270 -3.583 1.00 95.94 100 ILE A C 1
ATOM 805 O O . ILE A 1 100 ? -10.917 -2.826 -4.029 1.00 95.94 100 ILE A O 1
ATOM 809 N N . ARG A 1 101 ? -12.080 -4.521 -3.139 1.00 97.50 101 ARG A N 1
ATOM 810 C CA . ARG A 1 101 ? -10.985 -5.490 -3.164 1.00 97.50 101 ARG A CA 1
ATOM 811 C C . ARG A 1 101 ? -10.769 -6.056 -4.571 1.00 97.50 101 ARG A C 1
ATOM 813 O O . ARG A 1 101 ? -11.722 -6.460 -5.241 1.00 97.50 101 ARG A O 1
ATOM 820 N N . TYR A 1 102 ? -9.512 -6.198 -4.991 1.00 98.06 102 TYR A N 1
ATOM 821 C CA . TYR A 1 102 ? -9.189 -7.013 -6.164 1.00 98.06 102 TYR A CA 1
ATOM 822 C C . TYR A 1 102 ? -9.228 -8.504 -5.824 1.00 98.06 102 TYR A C 1
ATOM 824 O O . TYR A 1 102 ? -8.894 -8.916 -4.715 1.00 98.06 102 TYR A O 1
ATOM 832 N N . LYS A 1 103 ? -9.566 -9.356 -6.792 1.00 97.44 103 LYS A N 1
ATOM 833 C CA . LYS A 1 103 ? -9.741 -10.801 -6.572 1.00 97.44 103 LYS A CA 1
ATOM 834 C C . LYS A 1 103 ? -8.547 -11.478 -5.896 1.00 97.44 103 LYS A C 1
ATOM 836 O O . LYS A 1 103 ? -8.762 -12.288 -4.999 1.00 97.44 103 LYS A O 1
ATOM 841 N N . SER A 1 104 ? -7.323 -11.105 -6.272 1.00 97.88 104 SER A N 1
ATOM 842 C CA . SER A 1 104 ? -6.079 -11.597 -5.661 1.00 97.88 104 SER A CA 1
ATOM 843 C C . SER A 1 104 ? -5.489 -10.651 -4.602 1.00 97.88 104 SER A C 1
ATOM 845 O O . SER A 1 104 ? -4.304 -10.747 -4.306 1.00 97.88 104 SER A O 1
ATOM 847 N N . GLY A 1 105 ? -6.245 -9.657 -4.140 1.00 98.00 105 GLY A N 1
ATOM 848 C CA . GLY A 1 105 ? -5.818 -8.710 -3.114 1.00 98.00 105 GLY A CA 1
ATOM 849 C C . GLY A 1 105 ? -6.008 -9.237 -1.695 1.00 98.00 105 GLY A C 1
ATOM 850 O O . GLY A 1 105 ? -6.513 -10.340 -1.492 1.00 98.00 105 GLY A O 1
ATOM 851 N N . PHE A 1 106 ? -5.626 -8.427 -0.708 1.00 98.50 106 PHE A N 1
ATOM 852 C CA . PHE A 1 106 ? -5.730 -8.779 0.705 1.00 98.50 106 PHE A CA 1
ATOM 853 C C . PHE A 1 106 ? -7.175 -9.086 1.114 1.00 98.50 106 PHE A C 1
ATOM 855 O O . PHE A 1 106 ? -8.053 -8.237 0.971 1.00 98.50 106 PHE A O 1
ATOM 862 N N . VAL A 1 107 ? -7.399 -10.276 1.667 1.00 96.44 107 VAL A N 1
ATOM 863 C CA . VAL A 1 107 ? -8.681 -10.743 2.209 1.00 96.44 107 VAL A CA 1
ATOM 864 C C . VAL A 1 107 ? -8.705 -10.536 3.721 1.00 96.44 107 VAL A C 1
ATOM 866 O O . VAL A 1 107 ? -9.495 -9.755 4.244 1.00 96.44 107 VAL A O 1
ATOM 869 N N . ASN A 1 108 ? -7.805 -11.216 4.428 1.00 94.88 108 ASN A N 1
ATOM 870 C CA . ASN A 1 108 ? -7.607 -11.097 5.867 1.00 94.88 108 ASN A CA 1
ATOM 871 C C . ASN A 1 108 ? -6.194 -11.584 6.244 1.00 94.88 108 ASN A C 1
ATOM 873 O O . ASN A 1 108 ? -5.420 -12.058 5.407 1.00 94.88 108 ASN A O 1
ATOM 877 N N . LYS A 1 109 ? -5.836 -11.465 7.527 1.00 93.75 109 LYS A N 1
ATOM 878 C CA . LYS A 1 109 ? -4.495 -11.823 8.017 1.00 93.75 109 LYS A CA 1
ATOM 879 C C . LYS A 1 109 ? -4.187 -13.322 7.890 1.00 93.75 109 LYS A C 1
ATOM 881 O O . LYS A 1 109 ? -3.019 -13.685 7.815 1.00 93.75 109 LYS A O 1
ATOM 886 N N . GLN A 1 110 ? -5.201 -14.183 7.910 1.00 94.25 110 GLN A N 1
ATOM 887 C CA . GLN A 1 110 ? -5.038 -15.635 7.851 1.00 94.25 110 GLN A CA 1
ATOM 888 C C . GLN A 1 110 ? -4.810 -16.114 6.414 1.00 94.25 110 GLN A C 1
ATOM 890 O O . GLN A 1 110 ? -3.939 -16.947 6.182 1.00 94.25 110 GLN A O 1
ATOM 895 N N . GLU A 1 111 ? -5.565 -15.573 5.462 1.00 95.81 111 GLU A N 1
ATOM 896 C CA . GLU A 1 111 ? -5.560 -16.008 4.063 1.00 95.81 111 GLU A CA 1
ATOM 897 C C . GLU A 1 111 ? -4.496 -15.297 3.222 1.00 95.81 111 GLU A C 1
ATOM 899 O O . GLU A 1 111 ? -3.912 -15.893 2.319 1.00 95.81 111 GLU A O 1
ATOM 904 N N . SER A 1 112 ? -4.204 -14.033 3.529 1.00 97.38 112 SER A N 1
ATOM 905 C CA . SER A 1 112 ? -3.289 -13.200 2.741 1.00 97.38 112 SER A CA 1
ATOM 906 C C . SER A 1 112 ? -2.283 -12.424 3.606 1.00 97.38 112 SER A C 1
ATOM 908 O O . SER A 1 112 ? -2.177 -11.203 3.472 1.00 97.38 112 SER A O 1
ATOM 910 N N . PRO A 1 113 ? -1.511 -13.084 4.495 1.00 97.69 113 PRO A N 1
ATOM 911 C CA . PRO A 1 113 ? -0.537 -12.399 5.354 1.00 97.69 113 PRO A CA 1
ATOM 912 C C . PRO A 1 113 ? 0.569 -11.682 4.565 1.00 97.69 113 PRO A C 1
ATOM 914 O O . PRO A 1 113 ? 1.096 -10.674 5.022 1.00 97.69 113 PRO A O 1
ATOM 917 N N . HIS A 1 114 ? 0.890 -12.166 3.364 1.00 98.38 114 HIS A N 1
ATOM 918 C CA . HIS A 1 114 ? 1.904 -11.589 2.480 1.00 98.38 114 HIS A CA 1
ATOM 919 C C . HIS A 1 114 ? 1.476 -10.259 1.830 1.00 98.38 114 HIS A C 1
ATOM 921 O O . HIS A 1 114 ? 2.311 -9.604 1.218 1.00 98.38 114 HIS A O 1
ATOM 927 N N . LEU A 1 115 ? 0.210 -9.836 1.973 1.00 98.69 115 LEU A N 1
ATOM 928 C CA . LEU A 1 115 ? -0.334 -8.583 1.418 1.00 98.69 115 LEU A CA 1
ATOM 929 C C . LEU A 1 115 ? -0.590 -7.506 2.490 1.00 98.69 115 LEU A C 1
ATOM 931 O O . LEU A 1 115 ? -1.317 -6.540 2.250 1.00 98.69 115 LEU A O 1
ATOM 935 N N . LEU A 1 116 ? -0.018 -7.669 3.687 1.00 98.12 116 LEU A N 1
ATOM 936 C CA . LEU A 1 116 ? -0.107 -6.678 4.759 1.00 98.12 116 LEU A CA 1
ATOM 937 C C . LEU A 1 116 ? 0.709 -5.420 4.433 1.00 98.12 116 LEU A C 1
ATOM 939 O O . LEU A 1 116 ? 1.855 -5.504 3.991 1.00 98.12 116 LEU A O 1
ATOM 943 N N . GLY A 1 117 ? 0.129 -4.252 4.705 1.00 98.12 117 GLY A N 1
ATOM 944 C CA . GLY A 1 117 ? 0.768 -2.962 4.464 1.00 98.12 117 GLY A CA 1
ATOM 945 C C . GLY A 1 117 ? 0.561 -2.426 3.046 1.00 98.12 117 GLY A C 1
ATOM 946 O O . GLY A 1 117 ? 0.025 -3.095 2.161 1.00 98.12 117 GLY A O 1
ATOM 947 N N . GLN A 1 118 ? 1.018 -1.194 2.839 1.00 98.19 118 GLN A N 1
ATOM 948 C CA . GLN A 1 118 ? 1.037 -0.528 1.543 1.00 98.19 118 GLN A CA 1
ATOM 949 C C . GLN A 1 118 ? 2.313 -0.939 0.803 1.00 98.19 118 GLN A C 1
ATOM 951 O O . GLN A 1 118 ? 3.395 -0.398 1.048 1.00 98.19 118 GLN A O 1
ATOM 956 N N . GLN A 1 119 ? 2.213 -1.937 -0.068 1.00 98.44 119 GLN A N 1
ATOM 957 C CA . GLN A 1 119 ? 3.382 -2.555 -0.696 1.00 98.44 119 GLN A CA 1
ATOM 958 C C . GLN A 1 119 ? 3.720 -1.950 -2.062 1.00 98.44 119 GLN A C 1
ATOM 960 O O . GLN A 1 119 ? 3.047 -1.044 -2.558 1.00 98.44 119 GLN A O 1
ATOM 965 N N . CYS A 1 120 ? 4.776 -2.484 -2.683 1.00 98.31 120 CYS A N 1
ATOM 966 C CA . CYS A 1 120 ? 5.248 -2.136 -4.023 1.00 98.31 120 CYS A CA 1
ATOM 967 C C . CYS A 1 120 ? 4.092 -2.094 -5.036 1.00 98.31 120 CYS A C 1
ATOM 969 O O . CYS A 1 120 ? 3.941 -1.143 -5.803 1.00 98.31 120 CYS A O 1
ATOM 971 N N . GLU A 1 121 ? 3.237 -3.110 -4.999 1.00 98.38 121 GLU A N 1
ATOM 972 C CA . GLU A 1 121 ? 2.222 -3.363 -6.018 1.00 98.38 121 GLU A CA 1
ATOM 973 C C . GLU A 1 121 ? 1.050 -2.373 -5.991 1.00 98.38 121 GLU A C 1
ATOM 975 O O . GLU A 1 121 ? 0.361 -2.226 -6.994 1.00 98.38 121 GLU A O 1
ATOM 980 N N . ASN A 1 122 ? 0.850 -1.622 -4.904 1.00 97.75 122 ASN A N 1
ATOM 981 C CA . ASN A 1 122 ? -0.168 -0.567 -4.880 1.00 97.75 122 ASN A CA 1
ATOM 982 C C . ASN A 1 122 ? 0.263 0.697 -5.642 1.00 97.75 122 ASN A C 1
ATOM 984 O O . ASN A 1 122 ? -0.581 1.497 -6.038 1.00 97.75 122 ASN A O 1
ATOM 988 N N . CYS A 1 123 ? 1.566 0.867 -5.890 1.00 96.88 123 CYS A N 1
ATOM 989 C CA . CYS A 1 123 ? 2.084 1.909 -6.777 1.00 96.88 123 CYS A CA 1
ATOM 990 C C . CYS A 1 123 ? 2.402 1.341 -8.167 1.00 96.88 123 CYS A C 1
ATOM 992 O O . CYS A 1 123 ? 2.035 1.932 -9.178 1.00 96.88 123 CYS A O 1
ATOM 994 N N . HIS A 1 124 ? 3.085 0.195 -8.218 1.00 96.88 124 HIS A N 1
ATOM 995 C CA . HIS A 1 124 ? 3.632 -0.390 -9.446 1.00 96.88 124 HIS A CA 1
ATOM 996 C C . HIS A 1 124 ? 2.640 -1.303 -10.194 1.00 96.88 124 HIS A C 1
ATOM 998 O O . HIS A 1 124 ? 2.801 -1.543 -11.396 1.00 96.88 124 HIS A O 1
ATOM 1004 N N . GLY A 1 125 ? 1.567 -1.730 -9.524 1.00 96.69 125 GLY A N 1
ATOM 1005 C CA . GLY A 1 125 ? 0.584 -2.708 -9.992 1.00 96.69 125 GLY A CA 1
ATOM 1006 C C . GLY A 1 125 ? 0.962 -4.163 -9.662 1.00 96.69 125 GLY A C 1
ATOM 1007 O O . GLY A 1 125 ? 2.051 -4.414 -9.149 1.00 96.69 125 GLY A O 1
ATOM 1008 N N . PRO A 1 126 ? 0.067 -5.127 -9.954 1.00 98.25 126 PRO A N 1
ATOM 1009 C CA . PRO A 1 126 ? 0.230 -6.540 -9.591 1.00 98.25 126 PRO A CA 1
ATOM 1010 C C . PRO A 1 126 ? 1.391 -7.241 -10.314 1.00 98.25 126 PRO A C 1
ATOM 1012 O O . PRO A 1 126 ? 1.496 -7.179 -11.543 1.00 98.25 126 PRO A O 1
ATOM 1015 N N . GLY A 1 127 ? 2.219 -7.935 -9.527 1.00 98.25 127 GLY A N 1
ATOM 1016 C CA . GLY A 1 127 ? 3.550 -8.472 -9.825 1.00 98.25 127 GLY A CA 1
ATOM 1017 C C . GLY A 1 127 ? 3.644 -9.684 -10.747 1.00 98.25 127 GLY A C 1
ATOM 1018 O O . GLY A 1 127 ? 4.652 -9.852 -11.428 1.00 98.25 127 GLY A O 1
ATOM 1019 N N . SER A 1 128 ? 2.623 -10.539 -10.786 1.00 98.38 128 SER A N 1
ATOM 1020 C CA . SER A 1 128 ? 2.710 -11.858 -11.451 1.00 98.38 128 SER A CA 1
ATOM 1021 C C . SER A 1 128 ? 3.158 -11.789 -12.912 1.00 98.38 128 SER A C 1
ATOM 1023 O O . SER A 1 128 ? 4.127 -12.443 -13.283 1.00 98.38 128 SER A O 1
ATOM 1025 N N . GLY A 1 129 ? 2.539 -10.928 -13.724 1.00 97.69 129 GLY A N 1
ATOM 1026 C CA . GLY A 1 129 ? 2.915 -10.786 -15.134 1.00 97.69 129 GLY A CA 1
ATOM 1027 C C . GLY A 1 129 ? 4.332 -10.234 -15.346 1.00 97.69 129 GLY A C 1
ATOM 1028 O O . GLY A 1 129 ? 4.938 -10.477 -16.384 1.00 97.69 129 GLY A O 1
ATOM 1029 N N . HIS A 1 130 ? 4.889 -9.496 -14.379 1.00 97.81 130 HIS A N 1
ATOM 1030 C CA . HIS A 1 130 ? 6.298 -9.093 -14.421 1.00 97.81 130 HIS A CA 1
ATOM 1031 C C . HIS A 1 130 ? 7.219 -10.295 -14.220 1.00 97.81 130 HIS A C 1
ATOM 1033 O O . HIS A 1 130 ? 8.129 -10.490 -15.021 1.00 97.81 130 HIS A O 1
ATOM 1039 N N . ILE A 1 131 ? 6.955 -11.104 -13.192 1.00 98.00 131 ILE A N 1
ATOM 1040 C CA . ILE A 1 131 ? 7.746 -12.299 -12.871 1.00 98.00 131 ILE A CA 1
ATOM 1041 C C . ILE A 1 131 ? 7.719 -13.283 -14.045 1.00 98.00 131 ILE A C 1
ATOM 1043 O O . ILE A 1 131 ? 8.774 -13.712 -14.497 1.00 98.00 131 ILE A O 1
ATOM 1047 N N . GLU A 1 132 ? 6.544 -13.540 -14.626 1.00 98.06 132 GLU A N 1
ATOM 1048 C CA . GLU A 1 132 ? 6.411 -14.411 -15.803 1.00 98.06 132 GLU A CA 1
ATOM 1049 C C . GLU A 1 132 ? 7.267 -13.942 -16.990 1.00 98.06 132 GLU A C 1
ATOM 1051 O O . GLU A 1 132 ? 7.873 -14.751 -17.689 1.00 98.06 132 GLU A O 1
ATOM 1056 N N . LEU A 1 133 ? 7.338 -12.630 -17.235 1.00 98.25 133 LEU A N 1
ATOM 1057 C CA . LEU A 1 133 ? 8.175 -12.079 -18.302 1.00 98.25 133 LEU A CA 1
ATOM 1058 C C . LEU A 1 133 ? 9.668 -12.206 -17.980 1.00 98.25 133 LEU A C 1
ATOM 1060 O O . LEU A 1 133 ? 10.451 -12.468 -18.891 1.00 98.25 133 LEU A O 1
ATOM 1064 N N . VAL A 1 134 ? 10.063 -12.044 -16.715 1.00 97.38 134 VAL A N 1
ATOM 1065 C CA . VAL A 1 134 ? 11.448 -12.271 -16.273 1.00 97.38 134 VAL A CA 1
ATOM 1066 C C . VAL A 1 134 ? 11.842 -13.736 -16.468 1.00 97.38 134 VAL A C 1
ATOM 1068 O O . VAL A 1 134 ? 12.889 -13.995 -17.056 1.00 97.38 134 VAL A O 1
ATOM 1071 N N . ASP A 1 135 ? 10.980 -14.681 -16.089 1.00 97.62 135 ASP A N 1
ATOM 1072 C CA . ASP A 1 135 ? 11.212 -16.122 -16.270 1.00 97.62 135 ASP A CA 1
ATOM 1073 C C . ASP A 1 135 ? 11.346 -16.519 -17.752 1.00 97.62 135 ASP A C 1
ATOM 1075 O O . ASP A 1 135 ? 12.026 -17.487 -18.095 1.00 97.62 135 ASP A O 1
ATOM 1079 N N . MET A 1 136 ? 10.723 -15.751 -18.652 1.00 98.19 136 MET A N 1
ATOM 1080 C CA . MET A 1 136 ? 10.838 -15.903 -20.107 1.00 98.19 136 MET A CA 1
ATOM 1081 C C . MET A 1 136 ? 12.014 -15.128 -20.730 1.00 98.19 136 MET A C 1
ATOM 1083 O O . MET A 1 136 ? 12.088 -15.054 -21.957 1.00 98.19 136 MET A O 1
ATOM 1087 N N . ASP A 1 137 ? 12.893 -14.521 -19.926 1.00 97.88 137 ASP A N 1
ATOM 1088 C CA . ASP A 1 137 ? 14.004 -13.655 -20.364 1.00 97.88 137 ASP A CA 1
ATOM 1089 C C . ASP A 1 137 ? 13.553 -12.431 -21.199 1.00 97.88 137 ASP A C 1
ATOM 1091 O O . ASP A 1 137 ? 14.268 -11.889 -22.042 1.00 97.88 137 ASP A O 1
ATOM 1095 N N . LYS A 1 138 ? 12.326 -11.951 -20.958 1.00 98.12 138 LYS A N 1
ATOM 1096 C CA . LYS A 1 138 ? 11.710 -10.785 -21.620 1.00 98.12 138 LYS A CA 1
ATOM 1097 C C . LYS A 1 138 ? 11.835 -9.528 -20.762 1.00 98.12 138 LYS A C 1
ATOM 1099 O O . LYS A 1 138 ? 10.850 -8.895 -20.372 1.00 98.12 138 LYS A O 1
ATOM 1104 N N . LEU A 1 139 ? 13.074 -9.166 -20.431 1.00 95.38 139 LEU A N 1
ATOM 1105 C CA . LEU A 1 139 ? 13.367 -8.117 -19.445 1.00 95.38 139 LEU A CA 1
ATOM 1106 C C . LEU A 1 139 ? 12.867 -6.723 -19.859 1.00 95.38 139 LEU A C 1
ATOM 1108 O O . LEU A 1 139 ? 12.456 -5.932 -19.008 1.00 95.38 139 LEU A O 1
ATOM 1112 N N . GLU A 1 140 ? 12.889 -6.393 -21.151 1.00 95.94 140 GLU A N 1
ATOM 1113 C CA . GLU A 1 140 ? 12.429 -5.084 -21.632 1.00 95.94 140 GLU A CA 1
ATOM 1114 C C . GLU A 1 140 ? 10.904 -4.944 -21.584 1.00 95.94 140 GLU A C 1
ATOM 1116 O O . GLU A 1 140 ? 10.389 -3.856 -21.313 1.00 95.94 140 GLU A O 1
ATOM 1121 N N . GLU A 1 141 ? 10.162 -6.029 -21.803 1.00 96.62 141 GLU A N 1
ATOM 1122 C CA . GLU A 1 141 ? 8.727 -6.081 -21.543 1.00 96.62 141 GLU A CA 1
ATOM 1123 C C . GLU A 1 141 ? 8.441 -6.025 -20.039 1.00 96.62 141 GLU A C 1
ATOM 1125 O O . GLU A 1 141 ? 7.618 -5.212 -19.613 1.00 96.62 141 GLU A O 1
ATOM 1130 N N . ALA A 1 142 ? 9.159 -6.811 -19.229 1.00 96.31 142 ALA A N 1
ATOM 1131 C CA . ALA A 1 142 ? 8.972 -6.878 -17.780 1.00 96.31 142 ALA A CA 1
ATOM 1132 C C . ALA A 1 142 ? 9.143 -5.507 -17.105 1.00 96.31 142 ALA A C 1
ATOM 1134 O O . ALA A 1 142 ? 8.345 -5.117 -16.255 1.00 96.31 142 ALA A O 1
ATOM 1135 N N . LYS A 1 143 ? 10.137 -4.712 -17.518 1.00 93.31 143 LYS A N 1
ATOM 1136 C CA . LYS A 1 143 ? 10.341 -3.352 -16.985 1.00 93.31 143 LYS A CA 1
ATOM 1137 C C . LYS A 1 143 ? 9.147 -2.432 -17.228 1.00 93.31 143 LYS A C 1
ATOM 1139 O O . LYS A 1 143 ? 8.886 -1.539 -16.424 1.00 93.31 143 LYS A O 1
ATOM 1144 N N . LYS A 1 144 ? 8.427 -2.608 -18.340 1.00 93.94 144 LYS A N 1
ATOM 1145 C CA . LYS A 1 144 ? 7.283 -1.753 -18.690 1.00 93.94 144 LYS A CA 1
ATOM 1146 C C . LYS A 1 144 ? 6.076 -2.035 -17.803 1.00 93.94 144 LYS A C 1
ATOM 1148 O O . LYS A 1 144 ? 5.317 -1.107 -17.543 1.00 93.94 144 LYS A O 1
ATOM 1153 N N . THR A 1 145 ? 5.905 -3.268 -17.324 1.00 94.75 145 THR A N 1
ATOM 1154 C CA . THR A 1 145 ? 4.730 -3.651 -16.525 1.00 94.75 145 THR A CA 1
ATOM 1155 C C . THR A 1 145 ? 4.746 -3.056 -15.117 1.00 94.75 145 THR A C 1
ATOM 1157 O O . THR A 1 145 ? 3.677 -2.817 -14.565 1.00 94.75 145 THR A O 1
ATOM 1160 N N . MET A 1 146 ? 5.930 -2.754 -14.574 1.00 94.62 146 MET A N 1
ATOM 1161 C CA . MET A 1 146 ? 6.118 -2.203 -13.221 1.00 94.62 146 MET A CA 1
ATOM 1162 C C . MET A 1 146 ? 6.522 -0.730 -13.202 1.00 94.62 146 MET A C 1
ATOM 1164 O O . MET A 1 146 ? 6.844 -0.178 -12.152 1.00 94.62 146 MET A O 1
ATOM 1168 N N . ARG A 1 147 ? 6.561 -0.054 -14.350 1.00 92.75 147 ARG A N 1
ATOM 1169 C CA . ARG A 1 147 ? 7.053 1.323 -14.406 1.00 92.75 147 ARG A CA 1
ATOM 1170 C C . ARG A 1 147 ? 6.029 2.303 -13.831 1.00 92.75 147 ARG A C 1
ATOM 1172 O O . ARG A 1 147 ? 4.906 2.376 -14.312 1.00 92.75 147 ARG A O 1
ATOM 1179 N N . VAL A 1 148 ? 6.484 3.131 -12.892 1.00 92.25 148 VAL A N 1
ATOM 1180 C CA . VAL A 1 148 ? 5.785 4.336 -12.424 1.00 92.25 148 VAL A CA 1
ATOM 1181 C C . VAL A 1 148 ? 6.715 5.523 -12.621 1.00 92.25 148 VAL A C 1
ATOM 1183 O O . VAL A 1 148 ? 7.857 5.522 -12.160 1.00 92.25 148 VAL A O 1
ATOM 1186 N N . THR A 1 149 ? 6.261 6.539 -13.343 1.00 93.12 149 THR A N 1
ATOM 1187 C CA . THR A 1 149 ? 7.018 7.777 -13.538 1.00 93.12 149 THR A CA 1
ATOM 1188 C C . THR A 1 149 ? 6.743 8.775 -12.418 1.00 93.12 149 THR A C 1
ATOM 1190 O O . THR A 1 149 ? 5.675 8.786 -11.810 1.00 93.12 149 THR A O 1
ATOM 1193 N N . LEU A 1 150 ? 7.686 9.695 -12.186 1.00 93.12 150 LEU A N 1
ATOM 1194 C CA . LEU A 1 150 ? 7.489 10.791 -11.234 1.00 93.12 150 LEU A CA 1
ATOM 1195 C C . LEU A 1 150 ? 6.256 11.644 -11.582 1.00 93.12 150 LEU A C 1
ATOM 1197 O O . LEU A 1 150 ? 5.554 12.103 -10.688 1.00 93.12 150 LEU A O 1
ATOM 1201 N N . ALA A 1 151 ? 5.977 11.835 -12.875 1.00 94.69 151 ALA A N 1
ATOM 1202 C CA . ALA A 1 151 ? 4.810 12.581 -13.334 1.00 94.69 151 ALA A CA 1
ATOM 1203 C C . ALA A 1 151 ? 3.493 11.865 -12.980 1.00 94.69 151 ALA A C 1
ATOM 1205 O O . ALA A 1 151 ? 2.565 12.508 -12.498 1.00 94.69 151 ALA A O 1
ATOM 1206 N N . GLU A 1 152 ? 3.415 10.543 -13.161 1.00 93.81 152 GLU A N 1
ATOM 1207 C CA . GLU A 1 152 ? 2.251 9.737 -12.752 1.00 93.81 152 GLU A CA 1
ATOM 1208 C C . GLU A 1 152 ? 2.090 9.703 -11.228 1.00 93.81 152 GLU A C 1
ATOM 1210 O O . GLU A 1 152 ? 0.973 9.829 -10.713 1.00 93.81 152 GLU A O 1
ATOM 1215 N N . ALA A 1 153 ? 3.204 9.593 -10.497 1.00 94.25 153 ALA A N 1
ATOM 1216 C CA . ALA A 1 153 ? 3.209 9.658 -9.041 1.00 94.25 153 ALA A CA 1
ATOM 1217 C C . ALA A 1 153 ? 2.652 10.998 -8.539 1.00 94.25 153 ALA A C 1
ATOM 1219 O O . ALA A 1 153 ? 1.731 11.013 -7.723 1.00 94.25 153 ALA A O 1
ATOM 1220 N N . LYS A 1 154 ? 3.152 12.111 -9.096 1.00 93.94 154 LYS A N 1
ATOM 1221 C CA . LYS A 1 154 ? 2.758 13.483 -8.737 1.00 93.94 154 LYS A CA 1
ATOM 1222 C C . LYS A 1 154 ? 1.353 13.854 -9.192 1.00 93.94 154 LYS A C 1
ATOM 1224 O O . LYS A 1 154 ? 0.756 14.753 -8.618 1.00 93.94 154 LYS A O 1
ATOM 1229 N N . LYS A 1 155 ? 0.820 13.197 -10.222 1.00 92.88 155 LYS A N 1
ATOM 1230 C CA . LYS A 1 155 ? -0.528 13.488 -10.718 1.00 92.88 155 LYS A CA 1
ATOM 1231 C C . LYS A 1 155 ? -1.610 12.751 -9.941 1.00 92.88 155 LYS A C 1
ATOM 1233 O O . LYS A 1 155 ? -2.650 13.345 -9.687 1.00 92.88 155 LYS A O 1
ATOM 1238 N N . ASN A 1 156 ? -1.412 11.464 -9.647 1.00 91.25 156 ASN A N 1
ATOM 1239 C CA . ASN A 1 156 ? -2.511 10.643 -9.137 1.00 9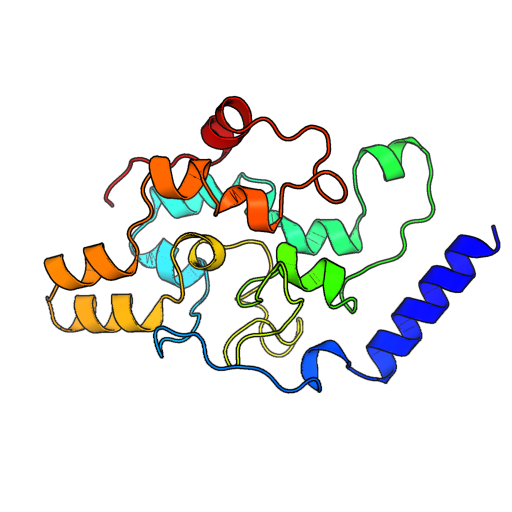1.25 156 ASN A CA 1
ATOM 1240 C C . ASN A 1 156 ? -2.105 9.587 -8.108 1.00 91.25 156 ASN A C 1
ATOM 1242 O O . ASN A 1 156 ? -2.810 9.426 -7.123 1.00 91.25 156 ASN A O 1
ATOM 1246 N N . THR A 1 157 ? -0.986 8.884 -8.302 1.00 95.12 157 THR A N 1
ATOM 1247 C CA . THR A 1 157 ? -0.688 7.651 -7.537 1.00 95.12 157 THR A CA 1
ATOM 1248 C C . THR A 1 157 ? -0.721 7.864 -6.022 1.00 95.12 157 THR A C 1
ATOM 1250 O O . THR A 1 157 ? -1.355 7.098 -5.308 1.00 95.12 157 THR A O 1
ATOM 1253 N N . CYS A 1 158 ? -0.083 8.927 -5.523 1.00 95.69 158 CYS A N 1
ATOM 1254 C CA . CYS A 1 158 ? -0.053 9.209 -4.086 1.00 95.69 158 CYS A CA 1
ATOM 1255 C C . CYS A 1 158 ? -1.404 9.714 -3.561 1.00 95.69 158 CYS A C 1
ATOM 1257 O O . CYS A 1 158 ? -1.800 9.373 -2.451 1.00 95.69 158 CYS A O 1
ATOM 1259 N N . TYR A 1 159 ? -2.117 10.495 -4.371 1.00 95.19 159 TYR A N 1
ATOM 1260 C CA . TYR A 1 159 ? -3.379 11.146 -4.009 1.00 95.19 159 TYR A CA 1
ATOM 1261 C C . TYR A 1 159 ? -4.576 10.190 -3.962 1.00 95.19 159 TYR A C 1
ATOM 1263 O O . TYR A 1 159 ? -5.640 10.584 -3.507 1.00 95.19 159 TYR A O 1
ATOM 1271 N N . GLN A 1 160 ? -4.403 8.929 -4.374 1.00 94.44 160 GLN A N 1
ATOM 1272 C CA . GLN A 1 160 ? -5.403 7.875 -4.167 1.00 94.44 160 GLN A CA 1
ATOM 1273 C C . GLN A 1 160 ? -5.615 7.536 -2.682 1.00 94.44 160 GLN A C 1
ATOM 1275 O O . GLN A 1 160 ? -6.621 6.926 -2.348 1.00 94.44 160 GLN A O 1
ATOM 1280 N N . CYS A 1 161 ? -4.672 7.896 -1.811 1.00 96.25 161 CYS A N 1
ATOM 1281 C CA . CYS A 1 161 ? -4.792 7.725 -0.360 1.00 96.25 161 CYS A CA 1
ATOM 1282 C C . CYS A 1 161 ? -4.351 8.970 0.411 1.00 96.25 161 CYS A C 1
ATOM 1284 O O . CYS A 1 161 ? -4.820 9.218 1.511 1.00 96.25 161 CYS A O 1
ATOM 1286 N N . HIS A 1 162 ? -3.419 9.762 -0.123 1.00 96.06 162 HIS A N 1
ATOM 1287 C CA . HIS A 1 162 ? -3.017 11.019 0.496 1.00 96.06 162 HIS A CA 1
ATOM 1288 C C . HIS A 1 162 ? -3.949 12.159 0.078 1.00 96.06 162 HIS A C 1
ATOM 1290 O O . HIS A 1 162 ? -3.612 12.979 -0.777 1.00 96.06 162 HIS A O 1
ATOM 1296 N N . ASP A 1 163 ? -5.113 12.200 0.714 1.00 92.50 163 ASP A N 1
ATOM 1297 C CA . ASP A 1 163 ? -6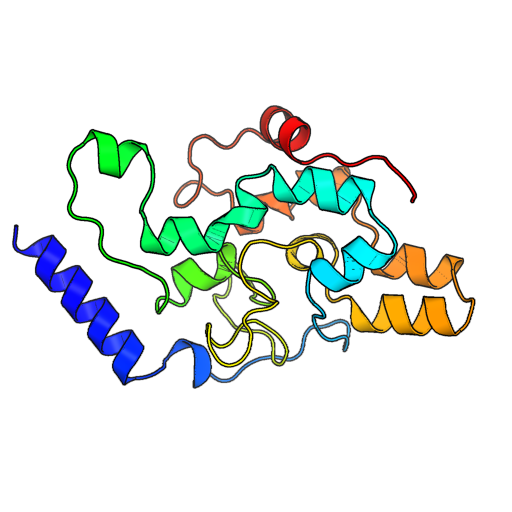.118 13.254 0.590 1.00 92.50 163 ASP A CA 1
ATOM 1298 C C . ASP A 1 163 ? -6.284 14.036 1.912 1.00 92.50 163 ASP A C 1
ATOM 1300 O O . ASP A 1 163 ? -5.499 13.886 2.854 1.00 92.50 163 ASP A O 1
ATOM 1304 N N . LEU A 1 164 ? -7.294 14.909 1.974 1.00 92.00 164 LEU A N 1
ATOM 1305 C CA . LEU A 1 164 ? -7.570 15.737 3.150 1.00 92.00 164 LEU A CA 1
ATOM 1306 C C . LEU A 1 164 ? -8.029 14.932 4.374 1.00 92.00 164 LEU A C 1
ATOM 1308 O O . LEU A 1 164 ? -7.763 15.362 5.496 1.00 92.00 164 LEU A O 1
ATOM 1312 N N . ASP A 1 165 ? -8.673 13.785 4.180 1.00 89.56 165 ASP A N 1
ATOM 1313 C CA . ASP A 1 165 ? -9.240 12.990 5.271 1.00 89.56 165 ASP A CA 1
ATOM 1314 C C . ASP A 1 165 ? -8.183 12.054 5.871 1.00 89.56 165 ASP A C 1
ATOM 1316 O O . ASP A 1 165 ? -8.055 11.915 7.092 1.00 89.56 165 ASP A O 1
ATOM 1320 N N . ASN A 1 166 ? -7.351 11.476 5.010 1.00 90.62 166 ASN A N 1
ATOM 1321 C CA . ASN A 1 166 ? -6.359 10.468 5.359 1.00 90.62 166 ASN A CA 1
ATOM 1322 C C . ASN A 1 166 ? -4.979 11.068 5.659 1.00 90.62 166 ASN A C 1
ATOM 1324 O O . ASN A 1 166 ? -4.235 10.575 6.515 1.00 90.62 166 ASN A O 1
ATOM 1328 N N . SER A 1 167 ? -4.604 12.146 4.965 1.00 92.19 167 SER A N 1
ATOM 1329 C CA . SER A 1 167 ? -3.280 12.759 5.076 1.00 92.19 167 SER A CA 1
ATOM 1330 C C . SER A 1 167 ? -3.308 14.282 4.866 1.00 92.19 167 SER A C 1
ATOM 1332 O O .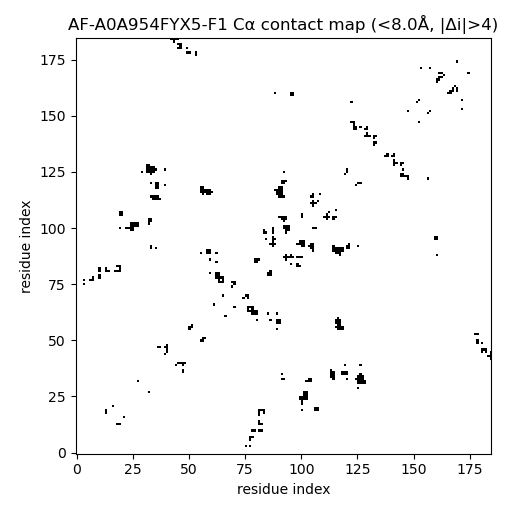 SER A 1 167 ? -2.638 14.805 3.975 1.00 92.19 167 SER A O 1
ATOM 1334 N N . PRO A 1 168 ? -3.987 15.046 5.744 1.00 90.81 168 PRO A N 1
ATOM 1335 C CA . PRO A 1 168 ? -4.197 16.493 5.576 1.00 90.81 168 PRO A CA 1
ATOM 1336 C C . PRO A 1 168 ? -2.916 17.344 5.543 1.00 90.81 168 PRO A C 1
ATOM 1338 O O . PRO A 1 168 ? -2.968 18.533 5.249 1.00 90.81 168 PRO A O 1
ATOM 1341 N N . LYS A 1 169 ? -1.764 16.764 5.899 1.00 91.94 169 LYS A N 1
ATOM 1342 C CA . LYS A 1 169 ? -0.440 17.413 5.886 1.00 91.94 169 LYS A CA 1
ATOM 1343 C C . LYS A 1 169 ? 0.486 16.810 4.823 1.00 91.94 169 LYS A C 1
ATOM 1345 O O . LYS A 1 169 ? 1.709 16.826 4.990 1.00 91.94 169 LYS A O 1
ATOM 1350 N N . PHE A 1 170 ? -0.079 16.158 3.812 1.00 95.25 170 PHE A N 1
ATOM 1351 C CA . PHE A 1 170 ? 0.687 15.571 2.726 1.00 95.25 170 PHE A CA 1
ATOM 1352 C C . PHE A 1 170 ? 1.267 16.660 1.827 1.00 95.25 170 PHE A C 1
ATOM 1354 O O . PHE A 1 170 ? 0.543 17.492 1.299 1.00 95.25 170 PHE A O 1
ATOM 1361 N N . GLU A 1 171 ? 2.578 16.595 1.611 1.00 95.81 171 GLU A N 1
ATOM 1362 C CA . GLU A 1 171 ? 3.298 17.455 0.676 1.00 95.81 171 GLU A CA 1
ATOM 1363 C C . GLU A 1 171 ? 4.159 16.569 -0.214 1.00 95.81 171 GLU A C 1
ATOM 1365 O O . GLU A 1 171 ? 5.097 15.924 0.270 1.00 95.81 171 GLU A O 1
ATOM 1370 N N . PHE A 1 172 ? 3.827 16.511 -1.508 1.00 96.00 172 PHE A N 1
ATOM 1371 C CA . PHE A 1 172 ? 4.368 15.503 -2.420 1.00 96.00 172 PHE A CA 1
ATOM 1372 C C . PHE A 1 172 ? 5.897 15.457 -2.400 1.00 96.00 172 PHE A C 1
ATOM 1374 O O . PHE A 1 172 ? 6.469 14.395 -2.176 1.00 96.00 172 PHE A O 1
ATOM 1381 N N . ASP A 1 173 ? 6.562 16.601 -2.580 1.00 96.00 173 ASP A N 1
ATOM 1382 C CA . ASP A 1 173 ? 8.021 16.634 -2.712 1.00 96.00 173 ASP A CA 1
ATOM 1383 C C . ASP A 1 173 ? 8.709 16.166 -1.409 1.00 96.00 173 ASP A C 1
ATOM 1385 O O . ASP A 1 173 ? 9.673 15.406 -1.456 1.00 96.00 173 ASP A O 1
ATOM 1389 N N . ALA A 1 174 ? 8.170 16.511 -0.233 1.00 96.56 174 ALA A N 1
ATOM 1390 C CA . ALA A 1 174 ? 8.715 16.077 1.057 1.00 96.56 174 ALA A CA 1
ATOM 1391 C C . ALA A 1 174 ? 8.450 14.589 1.360 1.00 96.56 174 ALA A C 1
ATOM 1393 O O . ALA A 1 174 ? 9.259 13.929 2.017 1.00 96.56 174 ALA A O 1
ATOM 1394 N N . TYR A 1 175 ? 7.313 14.049 0.918 1.00 96.06 175 TYR A N 1
ATOM 1395 C CA . TYR A 1 175 ? 6.972 12.635 1.106 1.00 96.06 175 TYR A CA 1
ATOM 1396 C C . TYR A 1 175 ? 7.691 11.741 0.097 1.00 96.06 175 TYR A C 1
ATOM 1398 O O . TYR A 1 175 ? 8.118 10.643 0.455 1.00 96.06 175 TYR A O 1
ATOM 1406 N N . TRP A 1 176 ? 7.905 12.227 -1.126 1.00 96.38 176 TRP A N 1
ATOM 1407 C CA . TRP A 1 176 ? 8.663 11.530 -2.158 1.00 96.38 176 TRP A CA 1
ATOM 1408 C C . TRP A 1 176 ? 10.074 11.174 -1.683 1.00 96.38 176 TRP A C 1
ATOM 1410 O O . TRP A 1 176 ? 10.517 10.039 -1.846 1.00 96.38 176 TRP A O 1
ATOM 1420 N N . GLU A 1 177 ? 10.752 12.092 -0.992 1.00 96.19 177 GLU A N 1
ATOM 1421 C CA . GLU A 1 177 ? 12.085 11.855 -0.420 1.00 96.19 177 GLU A CA 1
ATOM 1422 C C . GLU A 1 177 ? 12.129 10.674 0.564 1.00 96.19 177 GLU A C 1
ATOM 1424 O O . GLU A 1 177 ? 13.159 10.009 0.708 1.00 96.19 177 GLU A O 1
ATOM 1429 N N . LYS A 1 178 ? 11.004 10.365 1.220 1.00 95.81 178 LYS A N 1
ATOM 1430 C CA . LYS A 1 178 ? 10.914 9.253 2.173 1.00 95.81 178 LYS A CA 1
ATOM 1431 C C . LYS A 1 178 ? 10.850 7.899 1.478 1.00 95.81 178 LYS A C 1
ATOM 1433 O O . LYS A 1 178 ? 11.361 6.934 2.042 1.00 95.81 178 LYS A O 1
ATOM 1438 N N . ILE A 1 179 ? 10.266 7.829 0.280 1.00 95.50 179 ILE A N 1
ATOM 1439 C CA . ILE A 1 179 ? 9.985 6.564 -0.411 1.00 95.50 179 ILE A CA 1
ATOM 1440 C C . ILE A 1 179 ? 10.822 6.342 -1.670 1.00 95.50 179 ILE A C 1
ATOM 1442 O O . ILE A 1 179 ? 10.979 5.192 -2.059 1.00 95.50 179 ILE A O 1
ATOM 1446 N N . LYS A 1 180 ? 11.387 7.383 -2.297 1.00 95.00 180 LYS A N 1
ATOM 1447 C CA . LYS A 1 180 ? 12.125 7.243 -3.561 1.00 95.00 180 LYS A CA 1
ATOM 1448 C C . LYS A 1 180 ? 13.206 6.157 -3.482 1.00 95.00 180 LYS A C 1
ATOM 1450 O O . LYS A 1 180 ? 13.984 6.098 -2.527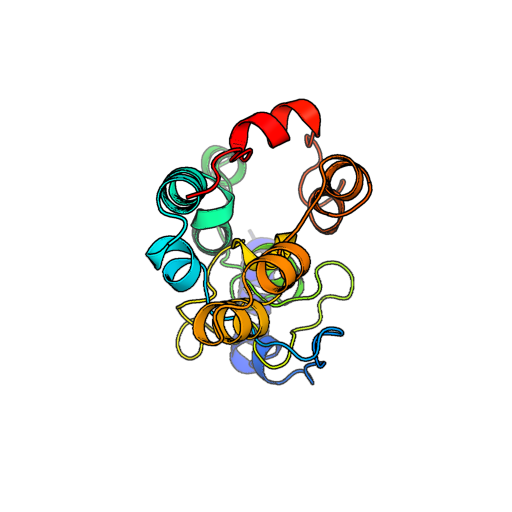 1.00 95.00 180 LYS A O 1
ATOM 1455 N N . HIS A 1 181 ? 13.261 5.332 -4.518 1.00 95.31 181 HIS A N 1
ATOM 1456 C CA . HIS A 1 181 ? 14.178 4.202 -4.650 1.00 95.31 181 HIS A CA 1
ATOM 1457 C C . HIS A 1 181 ? 14.683 4.146 -6.104 1.00 95.31 181 HIS A C 1
ATOM 1459 O O . HIS A 1 181 ? 14.064 3.518 -6.954 1.00 95.31 181 HIS A O 1
ATOM 1465 N N . PRO A 1 182 ? 15.769 4.869 -6.445 1.00 92.56 182 PRO A N 1
ATOM 1466 C CA . PRO A 1 182 ? 16.212 5.039 -7.834 1.00 92.56 182 PRO A CA 1
ATOM 1467 C C . PRO A 1 182 ? 17.073 3.881 -8.365 1.00 92.56 182 PRO A C 1
ATOM 1469 O O . PRO A 1 182 ? 17.595 3.966 -9.480 1.00 92.56 182 PRO A O 1
ATOM 1472 N N . TRP A 1 183 ? 17.298 2.848 -7.554 1.00 93.19 183 TRP A N 1
ATOM 1473 C CA . TRP A 1 183 ? 18.140 1.715 -7.918 1.00 93.19 183 TRP A CA 1
ATOM 1474 C C . TRP A 1 183 ? 17.459 0.829 -8.973 1.00 93.19 183 TRP A C 1
ATOM 1476 O O . TRP A 1 183 ? 16.264 0.951 -9.235 1.00 93.19 183 TRP A O 1
ATOM 1486 N N . ARG A 1 184 ? 18.265 0.015 -9.657 1.00 78.75 184 ARG A N 1
ATOM 1487 C CA . ARG A 1 184 ? 17.848 -0.853 -10.774 1.00 78.75 184 ARG A CA 1
ATOM 1488 C C . ARG A 1 184 ? 18.207 -2.322 -10.536 1.00 78.75 184 ARG A C 1
ATOM 1490 O O . ARG A 1 184 ? 18.169 -3.097 -11.487 1.00 78.75 184 ARG A O 1
ATOM 1497 N N . ASP A 1 185 ? 18.681 -2.629 -9.331 1.00 69.06 185 ASP A N 1
ATOM 1498 C CA . ASP A 1 185 ? 18.780 -4.002 -8.841 1.00 69.06 185 ASP A CA 1
ATOM 1499 C C . ASP A 1 185 ? 17.378 -4.574 -8.722 1.00 69.06 185 ASP A C 1
ATOM 1501 O O . ASP A 1 185 ? 16.487 -3.767 -8.382 1.00 69.06 185 ASP A O 1
#